Protein AF-A0A962BRS4-F1 (afdb_monomer)

Solvent-accessible surface area (backbone atoms only — not comparable to full-atom values): 11311 Å² total; per-residue (Å²): 143,87,88,84,89,91,84,86,90,82,87,88,88,84,82,80,92,75,88,88,79,94,68,84,77,66,80,78,75,73,72,75,65,80,74,70,80,72,84,67,64,77,85,78,59,59,67,69,52,54,52,50,20,51,55,47,25,52,54,31,62,70,33,65,70,44,36,22,46,25,38,38,66,53,48,20,50,46,30,37,53,45,39,69,74,58,44,84,88,50,52,71,68,62,32,58,72,64,45,71,89,89,36,74,31,33,66,38,38,16,54,49,42,27,55,50,40,67,72,46,60,86,79,54,65,86,98,58,60,67,68,64,50,23,52,44,29,12,53,43,34,22,58,51,50,64,76,48,68,90,75,78,42,73,70,52,51,54,49,42,51,53,45,18,48,32,45,67,75,38,51,68,60,23,50,71,78,55,57,81,76,78,81,84,124

Sequence (185 aa):
MRRSFYLLIYILCLGAVGLICLGSAQPAFAQETPEAQKDRPLKDIPDVYIKEALAFHERCMQDTQKRMYFDCRCLAGQYLEKRMERGLDASPQSIALAVGPGCEDGTGAAGETYRQCVTNGAMIPPDMDLGKYCECFASTYGKLYEGYRPHMNSATFVRLQAQAKLTCTDPDMAKKYYPPVPKNR

Structure (mmCIF, N/CA/C/O backbone):
data_AF-A0A962BRS4-F1
#
_entry.id   AF-A0A962BRS4-F1
#
loop_
_atom_site.group_PDB
_atom_site.id
_atom_site.type_symbol
_atom_site.label_atom_id
_atom_site.label_alt_id
_atom_site.label_comp_id
_atom_site.label_asym_id
_atom_site.label_entity_id
_atom_site.label_seq_id
_atom_site.pdbx_PDB_ins_code
_atom_site.Cartn_x
_atom_site.Cartn_y
_atom_site.Cartn_z
_atom_site.occupancy
_atom_site.B_iso_or_equiv
_atom_site.auth_seq_id
_atom_site.auth_comp_id
_atom_site.auth_asym_id
_atom_site.auth_atom_id
_atom_site.pdbx_PDB_model_num
ATOM 1 N N . MET A 1 1 ? 33.405 -25.912 27.750 1.00 44.94 1 MET A N 1
ATOM 2 C CA . MET A 1 1 ? 33.171 -27.355 27.520 1.00 44.94 1 MET A CA 1
ATOM 3 C C . MET A 1 1 ? 32.837 -28.017 28.850 1.00 44.94 1 MET A C 1
ATOM 5 O O . MET A 1 1 ? 33.728 -28.199 29.666 1.00 44.94 1 MET A O 1
ATOM 9 N N . ARG A 1 2 ? 31.559 -28.306 29.111 1.00 41.09 2 ARG A N 1
ATOM 10 C CA . ARG A 1 2 ? 31.111 -29.113 30.256 1.00 41.09 2 ARG A CA 1
ATOM 11 C C . ARG A 1 2 ? 30.070 -30.101 29.731 1.00 41.09 2 ARG A C 1
ATOM 13 O O . ARG A 1 2 ? 28.931 -29.730 29.485 1.00 41.09 2 ARG A O 1
ATOM 20 N N . ARG A 1 3 ? 30.529 -31.322 29.456 1.00 47.62 3 ARG A N 1
ATOM 21 C CA . ARG A 1 3 ? 29.721 -32.511 29.163 1.00 47.62 3 ARG A CA 1
ATOM 22 C C . ARG A 1 3 ? 29.730 -33.352 30.435 1.00 47.62 3 ARG A C 1
ATOM 24 O O . ARG A 1 3 ? 30.823 -33.638 30.907 1.00 47.62 3 ARG A O 1
ATOM 31 N N . SER A 1 4 ? 28.559 -33.664 30.978 1.00 55.41 4 SER A N 1
ATOM 32 C CA . SER A 1 4 ? 28.255 -34.766 31.914 1.00 55.41 4 SER A CA 1
ATOM 33 C C . S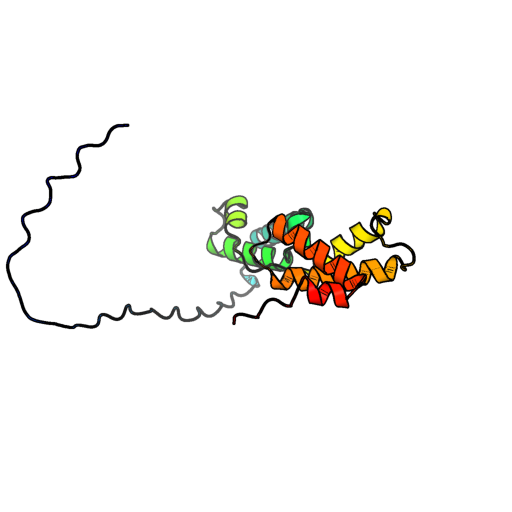ER A 1 4 ? 26.949 -34.434 32.634 1.00 55.41 4 SER A C 1
ATOM 35 O O . SER A 1 4 ? 26.711 -33.257 32.871 1.00 55.41 4 SER A O 1
ATOM 37 N N . PHE A 1 5 ? 26.157 -35.457 32.981 1.00 49.72 5 PHE A N 1
ATOM 38 C CA . PHE A 1 5 ? 24.907 -35.444 33.780 1.00 49.72 5 PHE A CA 1
ATOM 39 C C . PHE A 1 5 ? 23.564 -35.783 33.104 1.00 49.72 5 PHE A C 1
ATOM 41 O O . PHE A 1 5 ? 22.527 -35.534 33.702 1.00 49.72 5 PHE A O 1
ATOM 48 N N . TYR A 1 6 ? 23.525 -36.459 31.951 1.00 43.06 6 TYR A N 1
ATOM 49 C CA . TYR A 1 6 ? 22.251 -37.024 31.447 1.00 43.06 6 TYR A CA 1
ATOM 50 C C . TYR A 1 6 ? 22.362 -38.493 31.053 1.00 43.06 6 TYR A C 1
ATOM 52 O O . TYR A 1 6 ? 21.992 -38.899 29.957 1.00 43.06 6 TYR A O 1
ATOM 60 N N . LEU A 1 7 ? 22.916 -39.301 31.951 1.00 50.16 7 LEU A N 1
ATOM 61 C CA . LEU A 1 7 ? 23.055 -40.736 31.740 1.00 50.16 7 LEU A CA 1
ATOM 62 C C . LEU A 1 7 ? 22.864 -41.429 33.086 1.00 50.16 7 LEU A C 1
ATOM 64 O O . LEU A 1 7 ? 23.856 -41.756 33.717 1.00 50.16 7 LEU A O 1
ATOM 68 N N . LEU A 1 8 ? 21.610 -41.506 33.564 1.00 47.78 8 LEU A N 1
ATOM 69 C CA . LEU A 1 8 ? 21.140 -42.396 34.652 1.00 47.78 8 LEU A CA 1
ATOM 70 C C . LEU A 1 8 ? 19.637 -42.205 34.990 1.00 47.78 8 LEU A C 1
ATOM 72 O O . LEU A 1 8 ? 19.253 -42.195 36.151 1.00 47.78 8 LEU A O 1
ATOM 76 N N . ILE A 1 9 ? 18.758 -42.062 33.991 1.00 52.56 9 ILE A N 1
ATOM 77 C CA . ILE A 1 9 ? 17.304 -42.282 34.175 1.00 52.56 9 ILE A CA 1
ATOM 78 C C . ILE A 1 9 ? 16.792 -43.068 32.962 1.00 52.56 9 ILE A C 1
ATOM 80 O O . ILE A 1 9 ? 15.979 -42.620 32.164 1.00 52.56 9 ILE A O 1
ATOM 84 N N . TYR A 1 10 ? 17.387 -44.237 32.767 1.00 44.25 10 TYR A N 1
ATOM 85 C CA . TYR A 1 10 ? 16.914 -45.280 31.870 1.00 44.25 10 TYR A CA 1
ATOM 86 C C . TYR A 1 10 ? 16.987 -46.536 32.718 1.00 44.25 10 TYR A C 1
ATOM 88 O O . TYR A 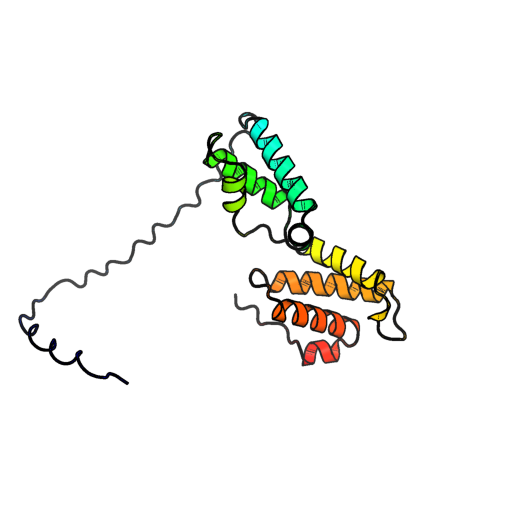1 10 ? 18.094 -46.969 33.006 1.00 44.25 10 TYR A O 1
ATOM 96 N N . ILE A 1 11 ? 15.839 -47.005 33.204 1.00 55.31 11 ILE A N 1
ATOM 97 C CA . ILE A 1 11 ? 15.525 -48.336 33.757 1.00 55.31 11 ILE A CA 1
ATOM 98 C C . ILE A 1 11 ? 14.371 -48.129 34.746 1.00 55.31 11 ILE A C 1
ATOM 100 O O . ILE A 1 11 ? 14.556 -47.504 35.784 1.00 55.31 11 ILE A O 1
ATOM 104 N N . LEU A 1 12 ? 13.208 -48.670 34.364 1.00 47.25 12 LEU A N 1
ATOM 105 C CA . LEU A 1 12 ? 11.991 -48.989 35.136 1.00 47.25 12 LEU A CA 1
ATOM 106 C C . LEU A 1 12 ? 10.733 -48.442 34.457 1.00 47.25 12 LEU A C 1
ATOM 108 O O . LEU A 1 12 ? 10.117 -47.506 34.938 1.00 47.25 12 LEU A O 1
ATOM 112 N N . CYS A 1 13 ? 10.365 -49.061 33.336 1.00 42.28 13 CYS A N 1
ATOM 113 C CA . CYS A 1 13 ? 8.977 -49.185 32.872 1.00 42.28 13 CYS A CA 1
ATOM 114 C C . CYS A 1 13 ? 8.910 -50.346 31.862 1.00 42.28 13 CYS A C 1
ATOM 116 O O . CYS A 1 13 ? 8.594 -50.175 30.690 1.00 42.28 13 CYS A O 1
ATOM 118 N N . LEU A 1 14 ? 9.294 -51.543 32.315 1.00 51.94 14 LEU A N 1
ATOM 119 C CA . LEU A 1 14 ? 8.977 -52.806 31.650 1.00 51.94 14 LEU A CA 1
ATOM 120 C C . LEU A 1 14 ? 8.071 -53.581 32.601 1.00 51.94 14 LEU A C 1
ATOM 122 O O . LEU A 1 14 ? 8.535 -54.111 33.606 1.00 51.94 14 LEU A O 1
ATOM 126 N N . GLY A 1 15 ? 6.779 -53.617 32.295 1.00 43.34 15 GLY A N 1
ATOM 127 C CA . GLY A 1 15 ? 5.831 -54.437 33.032 1.00 43.34 15 GLY A CA 1
ATOM 128 C C . GLY A 1 15 ? 4.390 -54.178 32.619 1.00 43.34 15 GLY A C 1
ATOM 129 O O . GLY A 1 15 ? 3.898 -53.070 32.779 1.00 43.34 15 GLY A O 1
ATOM 130 N N . ALA A 1 16 ? 3.737 -55.246 32.162 1.00 50.97 16 ALA A N 1
ATOM 131 C CA . ALA A 1 16 ? 2.302 -55.399 31.920 1.00 50.97 16 ALA A CA 1
ATOM 132 C C . ALA A 1 16 ? 1.757 -54.903 30.568 1.00 50.97 16 ALA A C 1
ATOM 134 O O . ALA A 1 16 ? 1.157 -53.844 30.417 1.00 50.97 16 ALA A O 1
ATOM 135 N N . VAL A 1 17 ? 1.902 -55.809 29.598 1.00 53.97 17 VAL A N 1
ATOM 136 C CA . VAL A 1 17 ? 0.961 -56.054 28.502 1.00 53.97 17 VAL A CA 1
ATOM 137 C C . VAL A 1 17 ? -0.464 -56.134 29.067 1.00 53.97 17 VAL A C 1
ATOM 139 O O . VAL A 1 17 ? -0.767 -57.020 29.864 1.00 53.97 17 VAL A O 1
ATOM 142 N N . GLY A 1 18 ? -1.324 -55.210 28.643 1.00 47.88 18 GLY A N 1
ATOM 143 C CA . GLY A 1 18 ? -2.742 -55.148 28.980 1.00 47.88 18 GLY A CA 1
ATOM 144 C C . GLY A 1 18 ? -3.540 -54.750 27.744 1.00 47.88 18 GLY A C 1
ATOM 145 O O . GLY A 1 18 ? -3.486 -53.616 27.286 1.00 47.88 18 GLY A O 1
ATOM 146 N N . LEU A 1 19 ? -4.207 -55.749 27.186 1.00 54.75 19 LEU A N 1
ATOM 147 C CA . LEU A 1 19 ? -5.108 -55.746 26.042 1.00 54.75 19 LEU A CA 1
ATOM 148 C C . LEU A 1 19 ? -6.253 -54.712 26.197 1.00 54.75 19 LEU A C 1
ATOM 150 O O . LEU A 1 19 ? -6.741 -54.529 27.308 1.00 54.75 19 LEU A O 1
ATOM 154 N N . ILE A 1 20 ? -6.763 -54.216 25.055 1.00 48.53 20 ILE A N 1
ATOM 155 C CA . ILE A 1 20 ? -8.136 -53.712 24.786 1.00 48.53 20 ILE A CA 1
ATOM 156 C C . ILE A 1 20 ? -8.271 -52.197 24.474 1.00 48.53 20 ILE A C 1
ATOM 158 O O . ILE A 1 20 ? -7.797 -51.325 25.192 1.00 48.53 20 ILE A O 1
ATOM 162 N N . CYS A 1 21 ? -9.018 -51.949 23.383 1.00 39.22 21 CYS A N 1
ATOM 163 C CA . CYS A 1 21 ? -9.573 -50.700 22.836 1.00 39.22 21 CYS A CA 1
ATOM 164 C C . CYS A 1 21 ? -8.693 -49.814 21.931 1.00 39.22 21 CYS A C 1
ATOM 166 O O . CYS A 1 21 ? -8.282 -48.715 22.289 1.00 39.22 21 CYS A O 1
ATOM 168 N N . LEU A 1 22 ? -8.594 -50.228 20.658 1.00 51.22 22 LEU A N 1
ATOM 169 C CA . LEU A 1 22 ? -8.592 -49.315 19.505 1.00 51.22 22 LEU A CA 1
ATOM 170 C C . LEU A 1 22 ? -9.912 -48.518 19.479 1.00 51.22 22 LEU A C 1
ATOM 172 O O . LEU A 1 22 ? -10.844 -48.846 18.751 1.00 51.22 22 LEU A O 1
ATOM 176 N N . GLY A 1 23 ? -10.003 -47.487 20.315 1.00 42.97 23 GLY A N 1
ATOM 177 C CA . GLY A 1 23 ? -10.950 -46.395 20.142 1.00 42.97 23 GLY A CA 1
ATOM 178 C C . GLY A 1 23 ? -10.260 -45.307 19.336 1.00 42.97 23 GLY A C 1
ATOM 179 O O . GLY A 1 23 ? -9.441 -44.566 19.874 1.00 42.97 23 GLY A O 1
ATOM 180 N N . SER A 1 24 ? -10.553 -45.219 18.041 1.00 51.88 24 SER A N 1
ATOM 181 C CA . SER A 1 24 ? -10.188 -44.067 17.221 1.00 51.88 24 SER A CA 1
ATOM 182 C C . SER A 1 24 ? -10.954 -42.845 17.730 1.00 51.88 24 SER A C 1
ATOM 184 O O . SER A 1 24 ? -12.038 -42.531 17.239 1.00 51.88 24 SER A O 1
ATOM 186 N N . ALA A 1 25 ? -10.407 -42.169 18.740 1.00 47.72 25 ALA A N 1
ATOM 187 C CA . ALA A 1 25 ? -10.789 -40.811 19.082 1.00 47.72 25 ALA A CA 1
ATOM 188 C C . ALA A 1 25 ? -10.313 -39.917 17.934 1.00 47.72 25 ALA A C 1
ATOM 190 O O . ALA A 1 25 ? -9.189 -39.418 17.922 1.00 47.72 25 ALA A O 1
ATOM 191 N N . GLN A 1 26 ? -11.159 -39.784 16.914 1.00 58.56 26 GLN A N 1
ATOM 192 C CA . GLN A 1 26 ? -11.056 -38.670 15.989 1.00 58.56 26 GLN A CA 1
ATOM 193 C C . GLN A 1 26 ? -11.090 -37.400 16.849 1.00 58.56 26 GLN A C 1
ATOM 195 O O . GLN A 1 26 ? -12.006 -37.273 17.670 1.00 58.56 26 GLN A O 1
ATOM 200 N N . PRO A 1 27 ? -10.129 -36.468 16.723 1.00 49.00 27 PRO A N 1
ATOM 201 C CA . PRO A 1 27 ? -10.376 -35.125 17.203 1.00 49.00 27 PRO A CA 1
ATOM 202 C C . PRO A 1 27 ? -11.638 -34.674 16.477 1.00 49.00 27 PRO A C 1
ATOM 204 O O . PRO A 1 27 ? -11.664 -34.593 15.247 1.00 49.00 27 PRO A O 1
ATOM 207 N N . ALA A 1 28 ? -12.713 -34.490 17.240 1.00 44.19 28 ALA A N 1
ATOM 208 C CA . ALA A 1 28 ? -13.883 -33.799 16.762 1.00 44.19 28 ALA A CA 1
ATOM 209 C C . ALA A 1 28 ? -13.380 -32.416 16.356 1.00 44.19 28 ALA A C 1
ATOM 211 O O . ALA A 1 28 ? -13.174 -31.541 17.196 1.00 44.19 28 ALA A O 1
ATOM 212 N N . PHE A 1 29 ? -13.111 -32.250 15.063 1.00 43.44 29 PHE A N 1
ATOM 213 C CA . PHE A 1 29 ? -13.182 -30.960 14.420 1.00 43.44 29 PHE A CA 1
ATOM 214 C C . PHE A 1 29 ? -14.616 -30.514 14.665 1.00 43.44 29 PHE A C 1
ATOM 216 O O . PHE A 1 29 ? -15.527 -30.869 13.919 1.00 43.44 29 PHE A O 1
ATOM 223 N N . ALA A 1 30 ? -14.820 -29.827 15.790 1.00 44.38 30 ALA A N 1
ATOM 224 C CA . ALA A 1 30 ? -15.922 -28.916 15.948 1.00 44.38 30 ALA A CA 1
ATOM 225 C C . ALA A 1 30 ? -15.813 -28.012 14.728 1.00 44.38 30 ALA A C 1
ATOM 227 O O . ALA A 1 30 ? -14.913 -27.180 14.630 1.00 44.38 30 ALA A O 1
ATOM 228 N N . GLN A 1 31 ? -16.637 -28.307 13.727 1.00 44.41 31 GLN A N 1
ATOM 229 C CA . GLN A 1 31 ? -16.871 -27.394 12.638 1.00 44.41 31 GLN A CA 1
ATOM 230 C C . GLN A 1 31 ? -17.413 -26.161 13.339 1.00 44.41 31 GLN A C 1
ATOM 232 O O . GLN A 1 31 ? -18.530 -26.188 13.857 1.00 44.41 31 GLN A O 1
ATOM 237 N N . GLU A 1 32 ? -16.575 -25.133 13.446 1.00 47.22 32 GLU A N 1
ATOM 238 C CA . GLU A 1 32 ? -17.040 -23.778 13.658 1.00 47.22 32 GLU A CA 1
ATOM 239 C C . GLU A 1 32 ? -18.059 -23.559 12.546 1.00 47.22 32 GLU A C 1
ATOM 241 O O . GLU A 1 32 ? -17.728 -23.375 11.373 1.00 47.22 32 GLU A O 1
ATOM 246 N N . THR A 1 33 ? -19.332 -23.733 12.899 1.00 40.97 33 THR A N 1
ATOM 247 C CA . THR A 1 33 ? -20.440 -23.226 12.113 1.00 40.97 33 THR A CA 1
ATOM 248 C C . THR A 1 33 ? -20.059 -21.802 11.750 1.00 40.97 33 THR A C 1
ATOM 250 O O . THR A 1 33 ? -19.653 -21.078 12.662 1.00 40.97 33 THR A O 1
ATOM 253 N N . PRO A 1 34 ? -20.156 -21.398 10.471 1.00 44.56 34 PRO A N 1
ATOM 254 C CA . PRO A 1 34 ? -20.008 -20.003 10.111 1.00 44.56 34 PRO A CA 1
ATOM 255 C C . PRO A 1 34 ? -21.027 -19.266 10.969 1.00 44.56 34 PRO A C 1
ATOM 257 O O . PRO A 1 34 ? -22.232 -19.412 10.748 1.00 44.56 34 PRO A O 1
ATOM 260 N N . GLU A 1 35 ? -20.567 -18.598 12.030 1.00 48.47 35 GLU A N 1
ATOM 261 C CA . GLU A 1 35 ? -21.433 -17.747 12.818 1.00 48.47 35 GLU A CA 1
ATOM 262 C C . GLU A 1 35 ? -21.988 -16.761 11.810 1.00 48.47 35 GLU A C 1
ATOM 264 O O . GLU A 1 35 ? -21.248 -16.002 11.181 1.00 48.47 35 GLU A O 1
ATOM 269 N N . ALA A 1 36 ? -23.294 -16.881 11.579 1.00 42.62 36 ALA A N 1
ATOM 270 C CA . ALA A 1 36 ? -24.045 -15.960 10.768 1.00 42.62 36 ALA A CA 1
ATOM 271 C C . ALA A 1 36 ? -23.600 -14.561 11.186 1.00 42.62 36 ALA A C 1
ATOM 273 O O . ALA A 1 36 ? -23.733 -14.212 12.363 1.00 42.62 36 ALA A O 1
ATOM 274 N N . GLN A 1 37 ? -23.023 -13.805 10.245 1.00 47.00 37 GLN A N 1
ATOM 275 C CA . GLN A 1 37 ? -22.792 -12.379 10.416 1.00 47.00 37 GLN A CA 1
ATOM 276 C C . GLN A 1 37 ? -24.110 -11.810 10.918 1.00 47.00 37 GLN A C 1
ATOM 278 O O . GLN A 1 37 ? -25.108 -11.758 10.202 1.00 47.00 37 GLN A O 1
ATOM 283 N N . LYS A 1 38 ? -24.147 -11.524 12.216 1.00 51.31 38 LYS A N 1
ATOM 284 C CA . LYS A 1 38 ? -25.334 -11.019 12.872 1.00 51.31 38 LYS A CA 1
ATOM 285 C C . LYS A 1 38 ? -25.484 -9.622 12.306 1.00 51.31 38 LYS A C 1
ATOM 287 O O . LYS A 1 38 ? -24.733 -8.741 12.721 1.00 51.31 38 LYS A O 1
ATOM 292 N N . ASP A 1 39 ? -26.390 -9.460 11.345 1.00 58.16 39 ASP A N 1
ATOM 293 C CA . ASP A 1 39 ? -26.843 -8.175 10.815 1.00 58.16 39 ASP A CA 1
ATOM 294 C C . ASP A 1 39 ? -27.372 -7.350 11.991 1.00 58.16 39 ASP A C 1
ATOM 296 O O . ASP A 1 39 ? -28.563 -7.333 12.309 1.00 58.16 39 ASP A O 1
ATOM 300 N N . ARG A 1 40 ? -26.460 -6.727 12.741 1.00 59.41 40 ARG A N 1
ATOM 301 C CA . ARG A 1 40 ? -26.823 -5.793 13.791 1.00 59.41 40 ARG A CA 1
ATOM 302 C C . ARG A 1 40 ? -27.352 -4.564 13.067 1.00 59.41 40 ARG A C 1
ATOM 304 O O . ARG A 1 40 ? -26.648 -4.038 12.201 1.00 59.41 40 ARG A O 1
ATOM 311 N N . PRO A 1 41 ? -28.563 -4.096 13.394 1.00 63.59 41 PRO A N 1
ATOM 312 C CA . PRO A 1 41 ? -29.086 -2.883 12.799 1.00 63.59 41 PRO A CA 1
ATOM 313 C C . PRO A 1 41 ? -28.070 -1.755 12.996 1.00 63.59 41 PRO A C 1
ATOM 315 O O . PRO A 1 41 ? -27.713 -1.427 14.126 1.00 63.59 41 PRO A O 1
ATOM 318 N N . LEU A 1 42 ? -27.625 -1.135 11.899 1.00 64.94 42 LEU A N 1
ATOM 319 C CA . LEU A 1 42 ? -26.681 -0.006 11.929 1.00 64.94 42 LEU A CA 1
ATOM 320 C C . LEU A 1 42 ? -27.152 1.138 12.850 1.00 64.94 42 LEU A C 1
ATOM 322 O O . LEU A 1 42 ? -26.342 1.931 13.316 1.00 64.94 42 LEU A O 1
ATOM 326 N N . LYS A 1 43 ? -28.465 1.210 13.113 1.00 71.00 43 LYS A N 1
ATOM 327 C CA . LYS A 1 43 ? -29.114 2.200 13.981 1.00 71.00 43 LYS A CA 1
ATOM 328 C C . LYS A 1 43 ? -28.744 2.090 15.462 1.00 71.00 43 LYS A C 1
ATOM 330 O O . LYS A 1 43 ? -28.899 3.081 16.165 1.00 71.00 43 LYS A O 1
ATOM 335 N N . ASP A 1 44 ? -28.248 0.942 15.920 1.00 84.56 44 ASP A N 1
ATOM 336 C CA . ASP A 1 44 ? -27.942 0.718 17.340 1.00 84.56 44 ASP A CA 1
ATOM 337 C C . ASP A 1 44 ? -26.458 0.943 17.674 1.00 84.56 44 ASP A C 1
ATOM 339 O O . ASP A 1 44 ? -26.021 0.698 18.799 1.00 84.56 44 ASP A O 1
ATOM 343 N N . ILE A 1 45 ? -25.657 1.392 16.703 1.00 88.25 45 ILE A N 1
ATOM 344 C CA . ILE A 1 45 ? -24.236 1.670 16.910 1.00 88.25 45 ILE A CA 1
ATOM 345 C C . ILE A 1 45 ? -24.090 3.077 17.504 1.00 88.25 45 ILE A C 1
ATOM 347 O O . ILE A 1 45 ? -24.483 4.047 16.857 1.00 88.25 45 ILE A O 1
ATOM 351 N N . PRO A 1 46 ? -23.489 3.231 18.700 1.00 92.94 46 PRO A N 1
ATOM 352 C CA . PRO A 1 46 ? -23.239 4.546 19.274 1.00 92.94 46 PRO A CA 1
ATOM 353 C C . PRO A 1 46 ? -22.408 5.437 18.341 1.00 92.94 46 PRO A C 1
ATOM 355 O O . PRO A 1 46 ? -21.346 5.023 17.870 1.00 92.94 46 PRO A O 1
ATOM 358 N N . ASP A 1 47 ? -22.820 6.696 18.162 1.00 94.19 47 ASP A N 1
ATOM 359 C CA . ASP A 1 47 ? -22.114 7.684 17.326 1.00 94.19 47 ASP A CA 1
ATOM 360 C C . ASP A 1 47 ? -20.627 7.820 17.672 1.00 94.19 47 ASP A C 1
ATOM 362 O O . ASP A 1 47 ? -19.792 8.094 16.811 1.00 94.19 47 ASP A O 1
ATOM 366 N N . VAL A 1 48 ? -20.277 7.633 18.947 1.00 94.88 48 VAL A N 1
ATOM 367 C CA . VAL A 1 48 ? -18.886 7.661 19.408 1.00 94.88 48 VAL A CA 1
ATOM 368 C C . VAL A 1 48 ? -18.042 6.568 18.748 1.00 94.88 48 VAL A C 1
ATOM 370 O O . VAL A 1 48 ? -16.914 6.843 18.350 1.00 94.88 48 VAL A O 1
ATOM 373 N N . TYR A 1 49 ? -18.589 5.370 18.529 1.00 96.06 49 TYR A N 1
ATOM 374 C CA . TYR A 1 49 ? -17.873 4.293 17.841 1.00 96.06 49 TYR A CA 1
ATOM 375 C C . TYR A 1 49 ? -17.658 4.626 16.368 1.00 96.06 49 TYR A C 1
ATOM 377 O O . TYR A 1 49 ? -16.565 4.417 15.845 1.00 96.06 49 TYR A O 1
ATOM 385 N N . ILE A 1 50 ? -18.668 5.213 15.719 1.00 95.25 50 ILE A N 1
ATOM 386 C CA . ILE A 1 50 ? -18.559 5.679 14.333 1.00 95.25 50 ILE A CA 1
ATOM 387 C C . ILE A 1 50 ? -17.478 6.759 14.218 1.00 95.25 50 ILE A C 1
ATOM 389 O O . ILE A 1 50 ? -16.607 6.674 13.354 1.00 95.25 50 ILE A O 1
ATOM 393 N N . LYS A 1 51 ? -17.475 7.747 15.121 1.00 96.62 51 LYS A N 1
ATOM 394 C CA . LYS A 1 51 ? -16.449 8.801 15.157 1.00 96.62 51 LYS A CA 1
ATOM 395 C C . LYS A 1 51 ? -15.046 8.235 15.366 1.00 96.62 51 LYS A C 1
ATOM 397 O O . LYS A 1 51 ? -14.110 8.687 14.712 1.00 96.62 51 LYS A O 1
ATOM 402 N N . GLU A 1 52 ? -14.885 7.246 16.243 1.00 96.94 52 GLU A N 1
ATOM 403 C CA . GLU A 1 52 ? -13.595 6.581 16.445 1.00 96.94 52 GLU A CA 1
ATOM 404 C C . GLU A 1 52 ? -13.126 5.825 15.197 1.00 96.94 52 GLU A C 1
ATOM 406 O O . GLU A 1 52 ? -11.954 5.935 14.832 1.00 96.94 52 GLU A O 1
ATOM 411 N N . ALA A 1 53 ? -14.025 5.100 14.527 1.00 97.12 53 ALA A N 1
ATOM 412 C CA . ALA A 1 53 ? -13.716 4.382 13.293 1.00 97.12 53 ALA A CA 1
ATOM 413 C C . ALA A 1 53 ? -13.323 5.345 12.160 1.00 97.12 53 ALA A C 1
ATOM 415 O O . ALA A 1 53 ? -12.334 5.108 11.467 1.00 97.12 53 ALA A O 1
ATOM 416 N N . LEU A 1 54 ? -14.019 6.479 12.022 1.00 97.81 54 LEU A N 1
ATOM 417 C CA . LEU A 1 54 ? -13.645 7.541 11.080 1.00 97.81 54 LEU A CA 1
ATOM 418 C C . LEU A 1 54 ? -12.280 8.151 11.425 1.00 97.81 54 LEU A C 1
ATOM 420 O O . LEU A 1 54 ? -11.435 8.318 10.552 1.00 97.81 54 LEU A O 1
ATOM 424 N N . ALA A 1 55 ? -12.005 8.423 12.702 1.00 97.69 55 ALA A N 1
ATOM 425 C CA . ALA A 1 55 ? -10.689 8.906 13.117 1.00 97.69 55 ALA A CA 1
ATOM 426 C C . ALA A 1 55 ? -9.581 7.869 12.853 1.00 97.69 55 ALA A C 1
ATOM 428 O O . ALA A 1 55 ? -8.447 8.228 12.534 1.00 97.69 55 ALA A O 1
ATOM 429 N N . PHE A 1 56 ? -9.889 6.576 12.980 1.00 97.38 56 PHE A N 1
ATOM 430 C CA . PHE A 1 56 ? -8.974 5.499 12.622 1.00 97.38 56 PHE A CA 1
ATOM 431 C C . PHE A 1 56 ? -8.720 5.445 11.108 1.00 97.38 56 PHE A C 1
ATOM 433 O O . PHE A 1 56 ? -7.560 5.337 10.708 1.00 97.38 56 PHE A O 1
ATOM 440 N N . HIS A 1 57 ? -9.761 5.590 10.283 1.00 97.25 57 HIS A N 1
ATOM 441 C CA . HIS A 1 57 ? -9.639 5.724 8.829 1.00 97.25 57 HIS A CA 1
ATOM 442 C C . HIS A 1 57 ? -8.686 6.864 8.449 1.00 97.25 57 HIS A C 1
ATOM 444 O O . HIS A 1 57 ? -7.733 6.643 7.705 1.00 97.25 57 HIS A O 1
ATOM 450 N N . GLU A 1 58 ? -8.879 8.060 9.013 1.00 97.50 58 GLU A N 1
ATOM 451 C CA . GLU A 1 58 ? -8.019 9.213 8.716 1.00 97.50 58 GLU A CA 1
ATOM 452 C C . GLU A 1 58 ? -6.555 8.953 9.085 1.00 97.50 58 GLU A C 1
ATOM 454 O O . GLU A 1 58 ? -5.653 9.215 8.290 1.00 97.50 58 GLU A O 1
ATOM 459 N N . ARG A 1 59 ? -6.299 8.351 10.254 1.00 95.88 59 ARG A N 1
ATOM 460 C CA . ARG A 1 59 ? -4.937 7.946 10.642 1.00 95.88 59 ARG A CA 1
ATOM 461 C C . ARG A 1 59 ? -4.345 6.914 9.684 1.00 95.88 59 ARG A C 1
ATOM 463 O O . ARG A 1 59 ? -3.159 6.986 9.382 1.00 95.88 59 ARG A O 1
ATOM 470 N N . CYS A 1 60 ? -5.148 5.965 9.206 1.00 94.19 60 CYS A N 1
ATOM 471 C CA . CYS A 1 60 ? -4.713 4.995 8.205 1.00 94.19 60 CYS A CA 1
ATOM 472 C C . CYS A 1 60 ? -4.321 5.680 6.888 1.00 94.19 60 CYS A C 1
ATOM 474 O O . CYS A 1 60 ? -3.273 5.372 6.332 1.00 94.19 60 CYS A O 1
ATOM 476 N N . MET A 1 61 ? -5.103 6.660 6.429 1.00 93.38 61 MET A N 1
ATOM 477 C CA . MET A 1 61 ? -4.829 7.412 5.198 1.00 93.38 61 MET A CA 1
ATOM 478 C C . MET A 1 61 ? -3.600 8.330 5.299 1.00 93.38 61 MET A C 1
ATOM 480 O O . MET A 1 61 ? -2.958 8.624 4.283 1.00 93.38 61 MET A O 1
ATOM 484 N N . GLN A 1 62 ? -3.272 8.791 6.507 1.00 93.94 62 GLN A N 1
ATOM 485 C CA . GLN A 1 62 ? -2.073 9.586 6.794 1.00 93.94 62 GLN A CA 1
ATOM 486 C C . GLN A 1 62 ? -0.804 8.731 6.913 1.00 93.94 62 GLN A C 1
ATOM 488 O O . GLN A 1 62 ? 0.295 9.225 6.663 1.00 93.94 62 GLN A O 1
ATOM 493 N N . ASP A 1 63 ? -0.942 7.452 7.256 1.00 91.19 63 ASP A N 1
ATOM 494 C CA . ASP A 1 63 ? 0.155 6.493 7.284 1.00 91.19 63 ASP A CA 1
ATOM 495 C C . ASP A 1 63 ? 0.437 5.987 5.860 1.00 91.19 63 ASP A C 1
ATOM 497 O O . ASP A 1 63 ? -0.331 5.219 5.279 1.00 91.19 63 ASP A O 1
ATOM 501 N N . THR A 1 64 ? 1.555 6.429 5.279 1.00 86.62 64 THR A N 1
ATOM 502 C CA . THR A 1 64 ? 1.953 6.062 3.912 1.00 86.62 64 THR A CA 1
ATOM 503 C C . THR A 1 64 ? 2.017 4.551 3.715 1.00 86.62 64 THR A C 1
ATOM 505 O O . THR A 1 64 ? 1.568 4.060 2.683 1.00 86.62 64 THR A O 1
ATOM 508 N N . GLN A 1 65 ? 2.541 3.802 4.690 1.00 85.75 65 GLN A N 1
ATOM 509 C CA . GLN A 1 65 ? 2.674 2.356 4.561 1.00 85.75 65 GLN A CA 1
ATOM 510 C C . GLN A 1 65 ? 1.295 1.694 4.558 1.00 85.75 65 GLN A C 1
ATOM 512 O O . GLN A 1 65 ? 1.031 0.840 3.713 1.00 85.75 65 GLN A O 1
ATOM 517 N N . LYS A 1 66 ? 0.394 2.113 5.453 1.00 88.00 66 LYS A N 1
ATOM 518 C CA . LYS A 1 66 ? -0.970 1.574 5.480 1.00 88.00 66 LYS A CA 1
ATOM 519 C C . LYS A 1 66 ? -1.738 1.922 4.214 1.00 88.00 66 LYS A C 1
ATOM 521 O O . LYS A 1 66 ? -2.245 1.016 3.570 1.00 88.00 66 LYS A O 1
ATOM 526 N N . ARG A 1 67 ? -1.734 3.190 3.797 1.00 89.06 67 ARG A N 1
ATOM 527 C CA . ARG A 1 67 ? -2.410 3.641 2.571 1.00 89.06 67 ARG A CA 1
ATOM 528 C C . ARG A 1 67 ? -1.910 2.930 1.310 1.00 89.06 67 ARG A C 1
ATOM 530 O O . ARG A 1 67 ? -2.673 2.750 0.368 1.00 89.06 67 ARG A O 1
ATOM 537 N N . MET A 1 68 ? -0.628 2.568 1.251 1.00 87.06 68 MET A N 1
ATOM 538 C CA . MET A 1 68 ? -0.081 1.840 0.104 1.00 87.06 68 MET A CA 1
ATOM 539 C C . MET A 1 68 ? -0.543 0.385 0.054 1.00 87.06 68 MET A C 1
ATOM 541 O O . MET A 1 68 ? -0.702 -0.158 -1.033 1.00 87.06 68 MET A O 1
ATOM 545 N N . TYR A 1 69 ? -0.683 -0.262 1.207 1.00 86.81 69 TYR A N 1
ATOM 546 C CA . TYR A 1 69 ? -0.746 -1.721 1.270 1.00 86.81 69 TYR A CA 1
ATOM 547 C C . TYR A 1 69 ? -2.055 -2.276 1.820 1.00 86.81 69 TYR A C 1
ATOM 549 O O . TYR A 1 69 ? -2.261 -3.489 1.760 1.00 86.81 69 TYR A O 1
ATOM 557 N N . PHE A 1 70 ? -2.938 -1.417 2.324 1.00 89.25 70 PHE A N 1
ATOM 558 C CA . PHE A 1 70 ? -4.202 -1.787 2.938 1.00 89.25 70 PHE A CA 1
ATOM 559 C C . PHE A 1 70 ? -5.338 -0.862 2.496 1.00 89.25 70 PHE A C 1
ATOM 561 O O . PHE A 1 70 ? -5.148 0.339 2.303 1.00 89.25 70 PHE A O 1
ATOM 568 N N . ASP A 1 71 ? -6.544 -1.418 2.423 1.00 91.69 71 ASP A N 1
ATOM 569 C CA . ASP A 1 71 ? -7.778 -0.655 2.306 1.00 91.69 71 ASP A CA 1
ATOM 570 C C . ASP A 1 71 ? -8.141 -0.078 3.683 1.00 91.69 71 ASP A C 1
ATOM 572 O O . ASP A 1 71 ? -8.608 -0.771 4.595 1.00 91.69 71 ASP A O 1
ATOM 576 N N . CYS A 1 72 ? -7.933 1.229 3.836 1.00 93.00 72 CYS A N 1
ATOM 577 C CA . CYS A 1 72 ? -8.237 1.944 5.070 1.00 93.00 72 CYS A CA 1
ATOM 578 C C . CYS A 1 72 ? -9.727 1.948 5.432 1.00 93.00 72 CYS A C 1
ATOM 580 O O . CYS A 1 72 ? -10.053 2.088 6.612 1.00 93.00 72 CYS A O 1
ATOM 582 N N . ARG A 1 73 ? -10.638 1.782 4.464 1.00 95.25 73 ARG A N 1
ATOM 583 C CA . ARG A 1 73 ? -12.075 1.638 4.739 1.00 95.25 73 ARG A CA 1
ATOM 584 C C . ARG A 1 73 ? -12.365 0.269 5.330 1.00 95.25 73 ARG A C 1
ATOM 586 O O . ARG A 1 73 ? -13.047 0.197 6.349 1.00 95.25 73 ARG A O 1
ATOM 593 N N . CYS A 1 74 ? -11.792 -0.786 4.751 1.00 95.25 74 CYS A N 1
ATOM 594 C CA . CYS A 1 74 ? -11.871 -2.137 5.304 1.00 95.25 74 CYS A CA 1
ATOM 595 C C . CYS A 1 74 ? -11.325 -2.180 6.740 1.00 95.25 74 CYS A C 1
ATOM 597 O O . CYS A 1 74 ? -12.016 -2.640 7.650 1.00 95.25 74 CYS A O 1
ATOM 599 N N . LEU A 1 75 ? -10.135 -1.613 6.984 1.00 95.06 75 LEU A N 1
ATOM 600 C CA . LEU A 1 75 ? -9.543 -1.587 8.327 1.00 95.06 75 LEU A CA 1
ATOM 601 C C . LEU A 1 75 ? -10.381 -0.775 9.329 1.00 95.06 75 LEU A C 1
ATOM 603 O O . LEU A 1 75 ? -10.469 -1.146 10.498 1.00 95.06 75 LEU A O 1
ATOM 607 N N . ALA A 1 76 ? -11.004 0.325 8.897 1.00 96.94 76 ALA A N 1
ATOM 608 C CA . ALA A 1 76 ? -11.920 1.090 9.740 1.00 96.94 76 ALA A CA 1
ATOM 609 C C . ALA A 1 76 ? -13.211 0.316 10.055 1.00 96.94 76 ALA A C 1
ATOM 611 O O . ALA A 1 76 ? -13.718 0.413 11.173 1.00 96.94 76 ALA A O 1
ATOM 612 N N . GLY A 1 77 ? -13.705 -0.489 9.108 1.00 95.94 77 GLY A N 1
ATOM 613 C CA . GLY A 1 77 ? -14.793 -1.442 9.334 1.00 95.94 77 GLY A CA 1
ATOM 614 C C . GLY A 1 77 ? -14.431 -2.472 10.403 1.00 95.94 77 GLY A C 1
ATOM 615 O O . GLY A 1 77 ? -15.136 -2.586 11.403 1.00 95.94 77 GLY A O 1
ATOM 616 N N . GLN A 1 78 ? -13.271 -3.124 10.273 1.00 96.38 78 GLN A N 1
ATOM 617 C CA . GLN A 1 78 ? -12.778 -4.055 11.295 1.00 96.38 78 GLN A CA 1
ATOM 618 C C . GLN A 1 78 ? -12.577 -3.374 12.657 1.00 96.38 78 GLN A C 1
ATOM 620 O O . GLN A 1 78 ? -12.908 -3.941 13.697 1.00 96.38 78 GLN A O 1
ATOM 625 N N . TYR A 1 79 ? -12.062 -2.139 12.681 1.00 97.19 79 TYR A N 1
ATOM 626 C CA . TYR A 1 79 ? -11.944 -1.365 13.919 1.00 97.19 79 TYR A CA 1
ATOM 627 C C . TYR A 1 79 ? -13.311 -1.185 14.588 1.00 97.19 79 TYR A C 1
ATOM 629 O O . TYR A 1 79 ? -13.434 -1.377 15.799 1.00 97.19 79 TYR A O 1
ATOM 637 N N . LEU A 1 80 ? -14.340 -0.826 13.813 1.00 96.31 80 LEU A N 1
ATOM 638 C CA . LEU A 1 80 ? -15.693 -0.633 14.326 1.00 96.31 80 LEU A CA 1
ATOM 639 C C . LEU A 1 80 ? -16.260 -1.929 14.914 1.00 96.31 80 LEU A C 1
ATOM 641 O O . LEU A 1 80 ? -16.784 -1.911 16.028 1.00 96.31 80 LEU A O 1
ATOM 645 N N . GLU A 1 81 ? -16.091 -3.053 14.217 1.00 94.56 81 GLU A N 1
ATOM 646 C CA . GLU A 1 81 ? -16.483 -4.378 14.709 1.00 94.56 81 GLU A CA 1
ATOM 647 C C . GLU A 1 81 ? -15.806 -4.687 16.052 1.00 94.56 81 GLU A C 1
ATOM 649 O O . GLU A 1 81 ? -16.478 -4.989 17.042 1.00 94.56 81 GLU A O 1
ATOM 654 N N . LYS A 1 82 ? -14.484 -4.490 16.143 1.00 95.44 82 LYS A N 1
ATOM 655 C CA . LYS A 1 82 ? -13.730 -4.700 17.389 1.00 95.44 82 LYS A CA 1
ATOM 656 C C . LYS A 1 82 ? -14.136 -3.748 18.507 1.00 95.44 82 LYS A C 1
ATOM 658 O O . LYS A 1 82 ? -14.154 -4.151 19.673 1.00 95.44 82 LYS A O 1
ATOM 663 N N . ARG A 1 83 ? -14.502 -2.505 18.188 1.00 96.56 83 ARG A N 1
ATOM 664 C CA . ARG A 1 83 ? -15.031 -1.550 19.170 1.00 96.56 83 ARG A CA 1
ATOM 665 C C . ARG A 1 83 ? -16.380 -2.011 19.722 1.00 96.56 83 ARG A C 1
ATOM 667 O O . ARG A 1 83 ? -16.597 -1.939 20.929 1.00 96.56 83 ARG A O 1
ATOM 674 N N . MET A 1 84 ? -17.258 -2.528 18.864 1.00 94.69 84 MET A N 1
ATOM 675 C CA . MET A 1 84 ? -18.560 -3.067 19.267 1.00 94.69 84 MET A CA 1
ATOM 676 C C . MET A 1 84 ? -18.447 -4.349 20.097 1.00 94.69 84 MET A C 1
ATOM 678 O O . MET A 1 84 ? -19.278 -4.570 20.976 1.00 94.69 84 MET A O 1
ATOM 682 N N . GLU A 1 85 ? -17.442 -5.186 19.835 1.00 94.44 85 GLU A N 1
ATOM 683 C CA . GLU A 1 85 ? -17.146 -6.381 20.636 1.00 94.44 85 GLU A CA 1
ATOM 684 C C . GLU A 1 85 ? -16.648 -6.023 22.044 1.00 94.44 85 GLU A C 1
ATOM 686 O O . GLU A 1 85 ? -17.044 -6.654 23.021 1.00 94.44 85 GLU A O 1
ATOM 691 N N . ARG A 1 86 ? -15.771 -5.018 22.153 1.00 94.88 86 ARG A N 1
ATOM 692 C CA . ARG A 1 86 ? -15.049 -4.707 23.399 1.00 94.88 86 ARG A CA 1
ATOM 693 C C . ARG A 1 86 ? -15.698 -3.628 24.265 1.00 94.88 86 ARG A C 1
ATOM 695 O O . ARG A 1 86 ? -15.328 -3.492 25.427 1.00 94.88 86 ARG A O 1
ATOM 702 N N . GLY A 1 87 ? -16.651 -2.874 23.722 1.00 93.75 87 GLY A N 1
ATOM 703 C CA . GLY A 1 87 ? -17.373 -1.837 24.458 1.00 93.75 87 GLY A CA 1
ATOM 704 C C . GLY A 1 87 ? -16.547 -0.572 24.712 1.00 93.75 87 GLY A C 1
ATOM 705 O O . GLY A 1 87 ? -15.402 -0.470 24.269 1.00 93.75 87 GLY A O 1
ATOM 706 N N . LEU A 1 88 ? -17.142 0.398 25.420 1.00 93.38 88 LEU A N 1
ATOM 707 C CA . LEU A 1 88 ? -16.580 1.737 25.664 1.00 93.38 88 LEU A CA 1
ATOM 708 C C . LEU A 1 88 ? -15.313 1.735 26.528 1.00 93.38 88 LEU A C 1
ATOM 710 O O . LEU A 1 88 ? -14.439 2.572 26.300 1.00 93.38 88 LEU A O 1
ATOM 714 N N . ASP A 1 89 ? -15.203 0.790 27.462 1.00 94.88 89 ASP A N 1
ATOM 715 C CA . ASP A 1 89 ? -14.119 0.732 28.452 1.00 94.88 89 ASP A CA 1
ATOM 716 C C . ASP A 1 89 ? -12.757 0.378 27.835 1.00 94.88 89 ASP A C 1
ATOM 718 O O . ASP A 1 89 ? -11.703 0.701 28.386 1.00 94.88 89 ASP A O 1
ATOM 722 N N . ALA A 1 90 ? -12.753 -0.268 26.667 1.00 96.81 90 ALA A N 1
ATOM 723 C CA . ALA A 1 90 ? -11.524 -0.556 25.944 1.00 96.81 90 ALA A CA 1
ATOM 724 C C . ALA A 1 90 ? -10.889 0.731 25.393 1.00 96.81 90 ALA A C 1
ATOM 726 O O . ALA A 1 90 ? -11.569 1.622 24.884 1.00 96.81 90 ALA A O 1
ATOM 727 N N . SER A 1 91 ? -9.561 0.835 25.440 1.00 96.62 91 SER A N 1
ATOM 728 C CA . SER A 1 91 ? -8.875 1.997 24.868 1.00 96.62 91 SER A CA 1
ATOM 729 C C . SER A 1 91 ? -8.844 1.916 23.335 1.00 96.62 91 SER A C 1
ATOM 731 O O . SER A 1 91 ? -8.629 0.820 22.803 1.00 96.62 91 SER A O 1
ATOM 733 N N . PRO A 1 92 ? -8.944 3.042 22.600 1.00 94.69 92 PRO A N 1
ATOM 734 C CA . PRO A 1 92 ? -8.855 3.051 21.136 1.00 94.69 92 PRO A CA 1
ATOM 735 C C . PRO A 1 92 ? -7.601 2.357 20.588 1.00 94.69 92 PRO A C 1
ATOM 737 O O . PRO A 1 92 ? -7.653 1.635 19.595 1.00 94.69 92 PRO A O 1
ATOM 740 N N . GLN A 1 93 ? -6.466 2.513 21.277 1.00 95.06 93 GLN A N 1
ATOM 741 C CA . GLN A 1 93 ? -5.213 1.864 20.896 1.00 95.06 93 GLN A CA 1
ATOM 742 C C . GLN A 1 93 ? -5.303 0.335 21.000 1.00 95.06 93 GLN A C 1
ATOM 744 O O . GLN A 1 93 ? -4.803 -0.372 20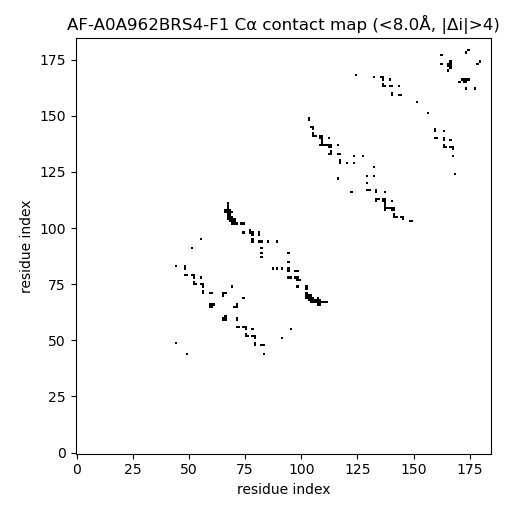.130 1.00 95.06 93 GLN A O 1
ATOM 749 N N . SER A 1 94 ? -5.965 -0.189 22.038 1.00 96.69 94 SER A N 1
ATOM 750 C CA . SER A 1 94 ? -6.154 -1.635 22.199 1.00 96.69 94 SER A CA 1
ATOM 751 C C . SER A 1 94 ? -7.068 -2.231 21.125 1.00 96.69 94 SER A C 1
ATOM 753 O O . SER A 1 94 ? -6.849 -3.371 20.717 1.00 96.69 94 SER A O 1
ATOM 755 N N . ILE A 1 95 ? -8.064 -1.467 20.654 1.00 97.12 95 ILE A N 1
ATOM 756 C CA . ILE A 1 95 ? -8.927 -1.844 19.527 1.00 97.12 95 ILE A CA 1
ATOM 757 C C . ILE A 1 95 ? -8.110 -1.866 18.237 1.00 97.12 95 ILE A C 1
ATOM 759 O O . ILE A 1 95 ? -8.129 -2.858 17.520 1.00 97.12 95 ILE A O 1
ATOM 763 N N . ALA A 1 96 ? -7.330 -0.811 17.982 1.00 94.25 96 ALA A N 1
ATOM 764 C CA . ALA A 1 96 ? -6.470 -0.704 16.807 1.00 94.25 96 ALA A CA 1
ATOM 765 C C . ALA A 1 96 ? -5.463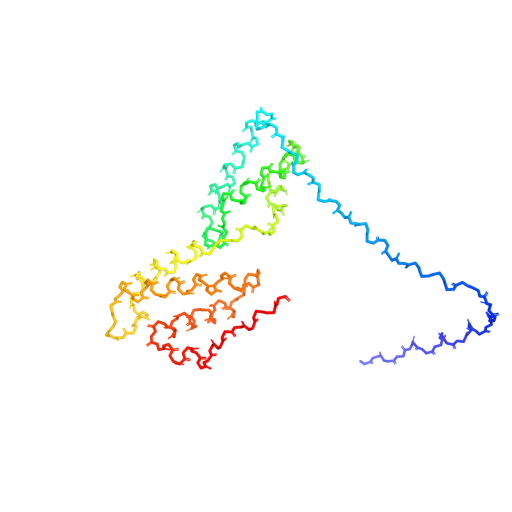 -1.860 16.698 1.00 94.25 96 ALA A C 1
ATOM 767 O O . ALA A 1 96 ? -5.253 -2.379 15.609 1.00 94.25 96 ALA A O 1
ATOM 768 N N . LEU A 1 97 ? -4.865 -2.282 17.817 1.00 93.31 97 LEU A N 1
ATOM 769 C CA . LEU A 1 97 ? -3.957 -3.437 17.865 1.00 93.31 97 LEU A CA 1
ATOM 770 C C . LEU A 1 97 ? -4.665 -4.782 17.644 1.00 93.31 97 LEU A C 1
ATOM 772 O O . LEU A 1 97 ? -4.004 -5.774 17.359 1.00 93.31 97 LEU A O 1
ATOM 776 N N . ALA A 1 98 ? -5.986 -4.826 17.812 1.00 93.00 98 ALA A N 1
ATOM 777 C CA . ALA A 1 98 ? -6.801 -6.018 17.613 1.00 93.00 98 ALA A CA 1
ATOM 778 C C . ALA A 1 98 ? -7.387 -6.133 16.202 1.00 93.00 98 ALA A C 1
ATOM 780 O O . ALA A 1 98 ? -7.993 -7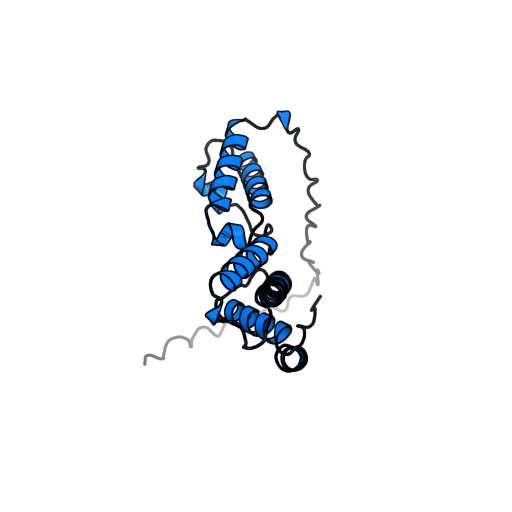.157 15.888 1.00 93.00 98 ALA A O 1
ATOM 781 N N . VAL A 1 99 ? -7.234 -5.093 15.378 1.00 92.88 99 VAL A N 1
ATOM 782 C CA . VAL A 1 99 ? -7.540 -5.161 13.949 1.00 92.88 99 VAL A CA 1
ATOM 783 C C . VAL A 1 99 ? -6.579 -6.171 13.327 1.00 92.88 99 VAL A C 1
ATOM 785 O O . VAL A 1 99 ? -5.360 -6.046 13.458 1.00 92.88 99 VAL A O 1
ATOM 788 N N . GLY A 1 100 ? -7.149 -7.222 12.745 1.00 78.00 100 GLY A N 1
ATOM 789 C CA . GLY A 1 100 ? -6.407 -8.372 12.251 1.00 78.00 100 GLY A CA 1
ATOM 790 C C . GLY A 1 100 ? -5.875 -8.175 10.829 1.00 78.00 100 GLY A C 1
ATOM 791 O O . GLY A 1 100 ? -6.060 -7.118 10.223 1.00 78.00 100 GLY A O 1
ATOM 792 N N . PRO A 1 101 ? -5.211 -9.203 10.274 1.00 77.25 101 PRO A N 1
ATOM 793 C CA . PRO A 1 101 ? -4.934 -9.261 8.839 1.00 77.25 101 PRO A CA 1
ATOM 794 C C . PRO A 1 101 ? -6.244 -9.370 8.030 1.00 77.25 101 PRO A C 1
ATOM 796 O O . PRO A 1 101 ? -7.284 -9.732 8.583 1.00 77.25 101 PRO A O 1
ATOM 799 N N . GLY A 1 102 ? -6.202 -9.102 6.720 1.00 81.81 102 GLY A N 1
ATOM 800 C CA . GLY A 1 102 ? -7.347 -9.337 5.820 1.00 81.81 102 GLY A CA 1
ATOM 801 C C . GLY A 1 102 ? -7.943 -8.106 5.133 1.00 81.81 102 GLY A C 1
ATOM 802 O O . GLY A 1 102 ? -9.011 -8.206 4.536 1.00 81.81 102 GLY A O 1
ATOM 803 N N . CYS A 1 103 ? -7.270 -6.958 5.200 1.00 88.50 103 CYS A N 1
ATOM 804 C CA . CYS A 1 103 ? -7.641 -5.744 4.463 1.00 88.50 103 CYS A CA 1
ATOM 805 C C . CYS A 1 103 ? -6.513 -5.264 3.546 1.00 88.50 103 CYS A C 1
ATOM 807 O O . CYS A 1 103 ? -6.398 -4.072 3.275 1.00 88.50 103 CYS A O 1
ATOM 809 N N . GLU A 1 104 ? -5.614 -6.145 3.119 1.00 85.75 104 GLU A N 1
ATOM 810 C CA . GLU A 1 104 ? -4.539 -5.777 2.210 1.00 85.75 104 GLU A CA 1
ATOM 811 C C . GLU A 1 104 ? -5.135 -5.282 0.869 1.00 85.75 104 GLU A C 1
ATOM 813 O O . GLU A 1 104 ? -5.948 -5.970 0.256 1.00 85.75 104 GLU A O 1
ATOM 818 N N . ASP A 1 105 ? -4.682 -4.142 0.333 1.00 84.44 105 ASP A N 1
ATOM 819 C CA . ASP A 1 105 ? -5.079 -3.595 -0.985 1.00 84.44 105 ASP A CA 1
ATOM 820 C C . ASP A 1 105 ? -3.891 -2.8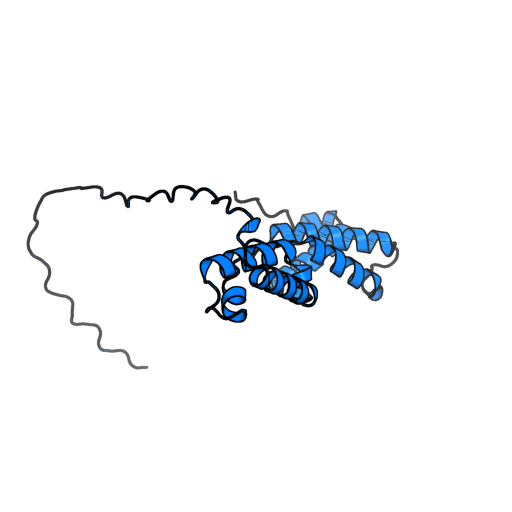94 -1.673 1.00 84.44 105 ASP A C 1
ATOM 822 O O . ASP A 1 105 ? -3.097 -2.210 -1.042 1.00 84.44 105 ASP A O 1
ATOM 826 N N . GLY A 1 106 ? -3.623 -3.305 -2.914 1.00 77.50 106 GLY A N 1
ATOM 827 C CA . GLY A 1 106 ? -2.372 -3.062 -3.639 1.00 77.50 106 GLY A CA 1
ATOM 828 C C . GLY A 1 106 ? -2.509 -1.904 -4.611 1.00 77.50 106 GLY A C 1
ATOM 829 O O . GLY A 1 106 ? -1.515 -1.435 -5.168 1.00 77.50 106 GLY A O 1
ATOM 830 N N . THR A 1 107 ? -3.736 -1.415 -4.787 1.00 82.94 107 THR A N 1
ATOM 831 C CA . THR A 1 107 ? -4.055 -0.251 -5.609 1.00 82.94 107 THR A CA 1
ATOM 832 C C . THR A 1 107 ? -3.307 0.992 -5.126 1.00 82.94 107 THR A C 1
ATOM 834 O O . THR A 1 107 ? -2.705 1.703 -5.935 1.00 82.94 107 THR A O 1
ATOM 837 N N . GLY A 1 108 ? -3.240 1.208 -3.807 1.00 83.81 108 GLY A N 1
ATOM 838 C CA . GLY A 1 108 ? -2.450 2.277 -3.197 1.00 83.81 108 GLY A CA 1
ATOM 839 C C . GLY A 1 108 ? -0.961 2.179 -3.545 1.00 83.81 108 GLY A C 1
ATOM 840 O O . GLY A 1 108 ? -0.325 3.186 -3.866 1.00 83.81 108 GLY A O 1
ATOM 841 N N . ALA A 1 109 ? -0.409 0.964 -3.553 1.00 85.44 109 ALA A N 1
ATOM 842 C CA . ALA A 1 109 ? 0.982 0.705 -3.894 1.00 85.44 109 ALA A CA 1
ATOM 843 C C . ALA A 1 109 ? 1.265 0.999 -5.368 1.00 85.44 109 ALA A C 1
ATOM 845 O O . ALA A 1 109 ? 2.288 1.611 -5.668 1.00 85.44 109 ALA A O 1
ATOM 846 N N . ALA A 1 110 ? 0.365 0.630 -6.282 1.00 88.56 110 ALA A N 1
ATOM 847 C CA . ALA A 1 110 ? 0.476 1.000 -7.691 1.00 88.56 110 ALA A CA 1
ATOM 848 C C . ALA A 1 110 ? 0.455 2.530 -7.863 1.00 88.56 110 ALA A C 1
ATOM 850 O O . ALA A 1 110 ? 1.356 3.092 -8.483 1.00 88.56 110 ALA A O 1
ATOM 851 N N . GLY A 1 111 ? -0.509 3.223 -7.250 1.00 89.06 111 GLY A N 1
ATOM 852 C CA . GLY A 1 111 ? -0.616 4.683 -7.338 1.00 89.06 111 GLY A CA 1
ATOM 853 C C . GLY A 1 111 ? 0.608 5.424 -6.785 1.00 89.06 111 GLY A C 1
ATOM 854 O O . GLY A 1 111 ? 1.101 6.368 -7.403 1.00 89.06 111 GLY A O 1
ATOM 855 N N . GLU A 1 112 ? 1.140 4.990 -5.641 1.00 88.50 112 GLU A N 1
ATOM 856 C CA . GLU A 1 112 ? 2.374 5.550 -5.079 1.00 88.50 112 GLU A CA 1
ATOM 857 C C . GLU A 1 112 ? 3.589 5.226 -5.958 1.00 88.50 112 GLU A C 1
ATOM 859 O O . GLU A 1 112 ? 4.398 6.113 -6.221 1.00 88.50 112 GLU A O 1
ATOM 864 N N . THR A 1 113 ? 3.688 3.999 -6.478 1.00 90.38 113 THR A N 1
ATOM 865 C CA . THR A 1 113 ? 4.782 3.584 -7.373 1.00 90.38 113 THR A CA 1
ATOM 866 C C . THR A 1 113 ? 4.799 4.429 -8.643 1.00 90.38 113 THR A C 1
ATOM 868 O O . THR A 1 113 ? 5.863 4.880 -9.065 1.00 90.38 113 THR A O 1
ATOM 871 N N . TYR A 1 114 ? 3.628 4.708 -9.224 1.00 92.75 114 TYR A N 1
ATOM 872 C CA . TYR A 1 114 ? 3.507 5.614 -10.364 1.00 92.75 114 TYR A CA 1
ATOM 873 C C . TYR A 1 114 ? 4.027 7.005 -10.005 1.00 92.75 114 TYR A C 1
ATOM 875 O O . TYR A 1 114 ? 4.883 7.543 -10.705 1.00 92.75 114 TYR A O 1
ATOM 883 N N . ARG A 1 115 ? 3.561 7.567 -8.880 1.00 90.88 115 ARG A N 1
ATOM 884 C CA . ARG A 1 115 ? 3.953 8.910 -8.428 1.00 90.88 115 ARG A CA 1
ATOM 885 C C . ARG A 1 115 ? 5.465 9.017 -8.214 1.00 90.88 115 ARG A C 1
ATOM 887 O O . ARG A 1 115 ? 6.073 10.006 -8.617 1.00 90.88 115 ARG A O 1
ATOM 894 N N . GLN A 1 116 ? 6.075 7.995 -7.619 1.00 89.69 116 GLN A N 1
ATOM 895 C CA . GLN A 1 116 ? 7.522 7.928 -7.416 1.00 89.69 116 GLN A CA 1
ATOM 896 C C . GLN A 1 116 ? 8.277 7.809 -8.739 1.00 89.69 116 GLN A C 1
ATOM 898 O O . GLN A 1 116 ? 9.266 8.510 -8.934 1.00 89.69 116 GLN A O 1
ATOM 903 N N . CYS A 1 117 ? 7.788 6.977 -9.660 1.00 91.88 117 CYS A N 1
ATOM 904 C CA . CYS A 1 117 ? 8.384 6.798 -10.979 1.00 91.88 117 CYS A CA 1
ATOM 905 C C . CYS A 1 117 ? 8.401 8.109 -11.777 1.00 91.88 117 CYS A C 1
ATOM 907 O O . CYS A 1 117 ? 9.450 8.497 -12.287 1.00 91.88 117 CYS A O 1
ATOM 909 N N . VAL A 1 118 ? 7.280 8.842 -11.814 1.00 92.69 118 VAL A N 1
ATOM 910 C CA . VAL A 1 118 ? 7.219 10.121 -12.542 1.00 92.69 118 VAL A CA 1
ATOM 911 C C . VAL A 1 118 ? 8.028 11.230 -11.874 1.00 92.69 118 VAL A C 1
ATOM 913 O O . VAL A 1 118 ? 8.565 12.095 -12.559 1.00 92.69 118 VAL A O 1
ATOM 916 N N . THR A 1 119 ? 8.151 11.197 -10.543 1.00 90.88 119 THR A N 1
ATOM 917 C CA . THR A 1 119 ? 8.956 12.172 -9.789 1.00 90.88 119 THR A CA 1
ATOM 918 C C . THR A 1 119 ? 10.453 11.907 -9.953 1.00 90.88 119 THR A C 1
ATOM 920 O O . THR A 1 119 ? 11.249 12.843 -9.959 1.00 90.88 119 THR A O 1
ATOM 923 N N . ASN A 1 120 ? 10.853 10.641 -10.102 1.00 85.25 120 ASN A N 1
ATOM 924 C CA . ASN A 1 120 ? 12.249 10.227 -10.197 1.00 85.25 120 ASN A CA 1
ATOM 925 C C . ASN A 1 120 ? 12.584 9.658 -11.584 1.00 85.25 120 ASN A C 1
ATOM 927 O O . ASN A 1 120 ? 12.959 8.492 -11.738 1.00 85.25 120 ASN A O 1
ATOM 931 N N . GLY A 1 121 ? 12.479 10.518 -12.601 1.00 70.06 121 GLY A N 1
ATOM 932 C CA . GLY A 1 121 ? 12.716 10.160 -14.004 1.00 70.06 121 GLY A CA 1
ATOM 933 C C . GLY A 1 121 ? 14.132 9.654 -14.318 1.00 70.06 121 GLY A C 1
ATOM 934 O O . GLY A 1 121 ? 14.350 9.056 -15.366 1.00 70.06 121 GLY A O 1
ATOM 935 N N . ALA A 1 122 ? 15.089 9.820 -13.399 1.00 72.31 122 ALA A N 1
ATOM 936 C CA . ALA A 1 122 ? 16.454 9.316 -13.548 1.00 72.31 122 ALA A CA 1
ATOM 937 C C . ALA A 1 122 ? 16.547 7.776 -13.562 1.00 72.31 122 ALA A C 1
ATOM 939 O O . ALA A 1 122 ? 17.570 7.228 -13.964 1.00 72.31 122 ALA A O 1
ATOM 940 N N . MET A 1 123 ? 15.503 7.062 -13.123 1.00 66.81 123 MET A N 1
ATOM 941 C CA . MET A 1 123 ? 15.488 5.591 -13.101 1.00 66.81 123 MET A CA 1
ATOM 942 C C . MET 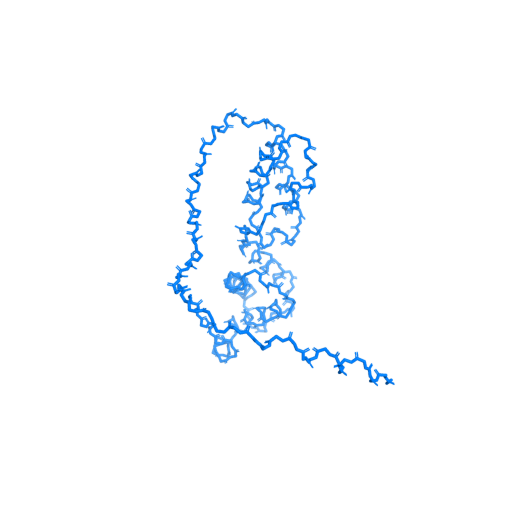A 1 123 ? 14.981 4.946 -14.401 1.00 66.81 123 MET A C 1
ATOM 944 O O . MET A 1 123 ? 14.868 3.716 -14.472 1.00 66.81 123 MET A O 1
ATOM 948 N N . ILE A 1 124 ? 14.658 5.756 -15.409 1.00 80.12 124 ILE A N 1
ATOM 949 C CA . ILE A 1 124 ? 13.974 5.322 -16.628 1.00 80.12 124 ILE A CA 1
ATOM 950 C C . ILE A 1 124 ? 15.007 4.960 -17.692 1.00 80.12 124 ILE A C 1
ATOM 952 O O . ILE A 1 124 ? 15.995 5.681 -17.848 1.00 80.12 124 ILE A O 1
ATOM 956 N N . PRO A 1 125 ? 14.818 3.844 -18.417 1.00 82.44 125 PRO A N 1
ATOM 957 C CA . PRO A 1 125 ? 15.681 3.515 -19.539 1.00 82.44 125 PRO A CA 1
ATOM 958 C C . PRO A 1 125 ? 15.724 4.651 -20.568 1.00 82.44 125 PRO A C 1
ATOM 960 O O . PRO A 1 125 ? 14.699 5.300 -20.800 1.00 82.44 125 PRO A O 1
ATOM 963 N N . PRO A 1 126 ? 16.881 4.875 -21.212 1.00 80.06 126 PRO A N 1
ATOM 964 C CA . PRO A 1 126 ? 16.932 5.770 -22.357 1.00 80.06 126 PRO A CA 1
ATOM 965 C C . PRO A 1 126 ? 15.926 5.299 -23.419 1.00 80.06 126 PRO A C 1
ATOM 967 O O . PRO A 1 126 ? 15.644 4.106 -23.533 1.00 80.06 126 PRO A O 1
ATOM 970 N N . ASP A 1 127 ? 15.365 6.251 -24.162 1.00 86.94 127 ASP A N 1
ATOM 971 C CA . ASP A 1 127 ? 14.460 6.007 -25.296 1.00 86.94 127 ASP A CA 1
ATOM 972 C C . ASP A 1 127 ? 13.058 5.465 -24.951 1.00 86.94 127 ASP A C 1
ATOM 974 O O . ASP A 1 127 ? 12.336 4.986 -25.828 1.00 86.94 127 ASP A O 1
ATOM 978 N N . MET A 1 128 ? 12.621 5.586 -23.692 1.00 87.88 128 MET A N 1
ATOM 979 C CA . MET A 1 128 ? 11.250 5.263 -23.281 1.00 87.88 128 MET A CA 1
ATOM 980 C C . MET A 1 128 ? 10.407 6.501 -22.977 1.00 87.88 128 MET A C 1
ATOM 982 O O . MET A 1 128 ? 10.877 7.488 -22.413 1.00 87.88 128 MET A O 1
ATOM 986 N N . ASP A 1 129 ? 9.115 6.416 -23.300 1.00 92.50 129 ASP A N 1
ATOM 987 C CA . ASP A 1 129 ? 8.131 7.400 -22.858 1.00 92.50 129 ASP A CA 1
ATOM 988 C C . ASP A 1 129 ? 7.893 7.267 -21.346 1.00 92.50 129 ASP A C 1
ATOM 990 O O . ASP A 1 129 ? 7.487 6.209 -20.858 1.00 92.50 129 ASP A O 1
ATOM 994 N N . LEU A 1 130 ? 8.137 8.360 -20.619 1.00 90.50 130 LEU A N 1
ATOM 995 C CA . LEU A 1 130 ? 8.009 8.457 -19.162 1.00 90.50 130 LEU A CA 1
ATOM 996 C C . LEU A 1 130 ? 6.646 7.959 -18.665 1.00 90.50 130 LEU A C 1
ATOM 998 O O . LEU A 1 130 ? 6.581 7.136 -17.752 1.00 90.50 130 LEU A O 1
ATOM 1002 N N . GLY A 1 131 ? 5.562 8.458 -19.266 1.00 90.81 131 GLY A N 1
ATOM 1003 C CA . GLY A 1 131 ? 4.199 8.149 -18.840 1.00 90.81 131 GLY A CA 1
ATOM 1004 C C . GLY A 1 131 ? 3.883 6.668 -19.013 1.00 90.81 131 GLY A C 1
ATOM 1005 O O . GLY A 1 131 ? 3.505 6.000 -18.050 1.00 90.81 131 GLY A O 1
ATOM 1006 N N . LYS A 1 132 ? 4.128 6.133 -20.214 1.00 93.12 132 LYS A N 1
ATOM 1007 C CA . LYS A 1 132 ? 3.889 4.721 -20.545 1.00 93.12 132 LYS A CA 1
ATOM 1008 C C . LYS A 1 132 ? 4.742 3.774 -19.708 1.00 93.12 132 LYS A C 1
ATOM 1010 O O . LYS A 1 132 ? 4.240 2.748 -19.247 1.00 93.12 132 LYS A O 1
ATOM 1015 N N . TYR A 1 133 ? 6.015 4.105 -19.488 1.00 94.00 133 TYR A N 1
ATOM 1016 C CA . TYR A 1 133 ? 6.891 3.292 -18.647 1.00 94.00 133 TYR A CA 1
ATOM 1017 C C . TYR A 1 133 ? 6.386 3.256 -17.203 1.00 94.00 133 TYR A C 1
ATOM 1019 O O . TYR A 1 133 ? 6.225 2.174 -16.638 1.00 94.00 133 TYR A O 1
ATOM 1027 N N . CYS A 1 134 ? 6.087 4.417 -16.613 1.00 94.25 134 CYS A N 1
ATOM 1028 C CA . CYS A 1 134 ? 5.624 4.482 -15.231 1.00 94.25 134 CYS A CA 1
ATOM 1029 C C . CYS A 1 134 ? 4.262 3.816 -15.032 1.00 94.25 134 CYS A C 1
ATOM 1031 O O . CYS A 1 134 ? 4.057 3.163 -14.009 1.00 94.25 134 CYS A O 1
ATOM 1033 N N . GLU A 1 135 ? 3.352 3.919 -16.001 1.00 94.44 135 GLU A N 1
ATOM 1034 C CA . GLU A 1 135 ? 2.072 3.208 -15.983 1.00 94.44 135 GLU A CA 1
ATOM 1035 C C . GLU A 1 135 ? 2.271 1.684 -16.017 1.00 94.44 135 GLU A C 1
ATOM 1037 O O . GLU A 1 135 ? 1.713 0.961 -15.183 1.00 94.44 135 GLU A O 1
ATOM 1042 N N . CYS A 1 136 ? 3.122 1.184 -16.921 1.00 94.94 136 CYS A N 1
ATOM 1043 C CA . CYS A 1 136 ? 3.468 -0.235 -16.970 1.00 94.94 136 CYS A CA 1
ATOM 1044 C C . CYS A 1 136 ? 4.103 -0.699 -15.652 1.00 94.94 136 CYS A C 1
ATOM 1046 O O . CYS A 1 136 ? 3.684 -1.706 -15.075 1.00 94.94 136 CYS A O 1
ATOM 1048 N N . PHE A 1 137 ? 5.096 0.041 -15.157 1.00 94.25 137 PHE A N 1
ATOM 1049 C CA . PHE A 1 137 ? 5.859 -0.318 -13.967 1.00 94.25 137 PHE A CA 1
ATOM 1050 C C . PHE A 1 137 ? 4.963 -0.379 -12.728 1.00 94.25 137 PHE A C 1
ATOM 1052 O O . PHE A 1 137 ? 4.948 -1.386 -12.019 1.00 94.25 137 PHE A O 1
ATOM 1059 N N . ALA A 1 138 ? 4.160 0.663 -12.506 1.00 93.12 138 ALA A N 1
ATOM 1060 C CA . ALA A 1 138 ? 3.242 0.763 -11.380 1.00 93.12 138 ALA A CA 1
ATOM 1061 C C . ALA A 1 138 ? 2.158 -0.321 -11.395 1.00 93.12 138 ALA A C 1
ATOM 1063 O O . ALA A 1 138 ? 1.924 -0.980 -10.380 1.00 93.12 138 ALA A O 1
ATOM 1064 N N . SER A 1 139 ? 1.516 -0.536 -12.547 1.0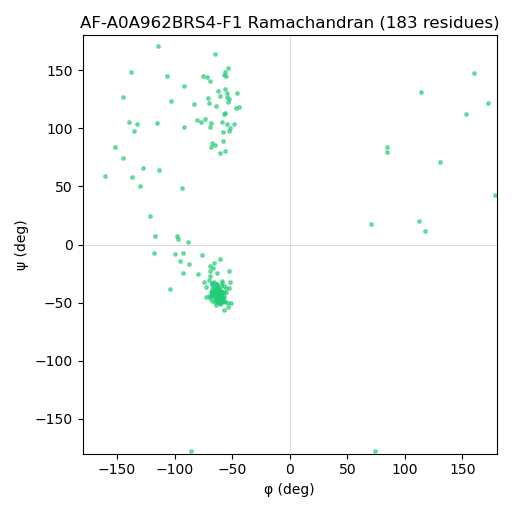0 92.75 139 SER A N 1
ATOM 1065 C CA . SER A 1 139 ? 0.462 -1.547 -12.684 1.00 92.75 139 SER A CA 1
ATOM 1066 C C . SER A 1 139 ? 1.008 -2.971 -12.546 1.00 92.75 139 SER A C 1
ATOM 1068 O O . SER A 1 139 ? 0.382 -3.814 -11.900 1.00 92.75 139 SER A O 1
ATOM 1070 N N . THR A 1 140 ? 2.197 -3.241 -13.090 1.00 93.25 140 THR A N 1
ATOM 1071 C CA . THR A 1 140 ? 2.877 -4.533 -12.935 1.00 93.25 140 THR A CA 1
ATOM 1072 C C . THR A 1 140 ? 3.275 -4.765 -11.483 1.00 93.25 140 THR A C 1
ATOM 1074 O O . THR A 1 140 ? 3.018 -5.843 -10.949 1.00 93.25 140 THR A O 1
ATOM 1077 N N . TYR A 1 141 ? 3.834 -3.756 -10.811 1.00 91.94 141 TYR A N 1
ATOM 1078 C CA . TYR A 1 141 ? 4.177 -3.844 -9.393 1.00 91.94 141 TYR A CA 1
ATOM 1079 C C . TYR A 1 141 ? 2.946 -4.129 -8.522 1.00 91.94 141 TYR A C 1
ATOM 1081 O O . TYR A 1 141 ? 3.004 -5.026 -7.685 1.00 91.94 141 TYR A O 1
ATOM 1089 N N . GLY A 1 142 ? 1.821 -3.440 -8.750 1.00 89.12 142 GLY A N 1
ATOM 1090 C CA . GLY A 1 142 ? 0.563 -3.690 -8.035 1.00 89.12 142 GLY A CA 1
ATOM 1091 C C . GLY A 1 142 ? 0.081 -5.139 -8.170 1.00 89.12 142 GLY A 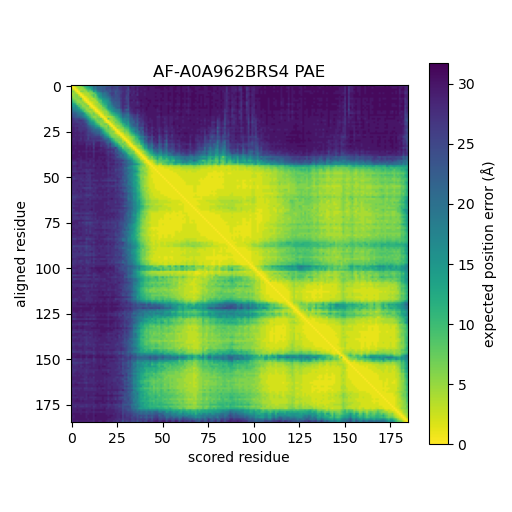C 1
ATOM 1092 O O . GLY A 1 142 ? -0.159 -5.806 -7.165 1.00 89.12 142 GLY A O 1
ATOM 1093 N N . LYS A 1 143 ? 0.055 -5.672 -9.400 1.00 88.50 143 LYS A N 1
ATOM 1094 C CA . LYS A 1 143 ? -0.315 -7.077 -9.671 1.00 88.50 143 LYS A CA 1
ATOM 1095 C C . LYS A 1 143 ? 0.628 -8.074 -9.002 1.00 88.50 143 LYS A C 1
ATOM 1097 O O . LYS A 1 143 ? 0.193 -9.097 -8.480 1.00 88.50 143 LYS A O 1
ATOM 1102 N N . LEU A 1 144 ? 1.932 -7.797 -9.030 1.00 88.44 144 LEU A N 1
ATOM 1103 C CA . LEU A 1 144 ? 2.916 -8.631 -8.347 1.00 88.44 144 LEU A CA 1
ATOM 1104 C C . LEU A 1 144 ? 2.693 -8.591 -6.835 1.00 88.44 144 LEU A C 1
ATOM 1106 O O . LEU A 1 144 ? 2.693 -9.637 -6.198 1.00 88.44 144 LEU A O 1
ATOM 1110 N N . TYR A 1 145 ? 2.456 -7.408 -6.268 1.00 85.50 145 TYR A N 1
ATOM 1111 C CA . TYR A 1 145 ? 2.223 -7.225 -4.840 1.00 85.50 145 TYR A CA 1
ATOM 1112 C C . TYR A 1 145 ? 1.043 -8.064 -4.334 1.00 85.50 145 TYR A C 1
ATOM 1114 O O . TYR A 1 145 ? 1.165 -8.724 -3.303 1.00 85.50 145 TYR A O 1
ATOM 1122 N N . GLU A 1 146 ? -0.070 -8.089 -5.071 1.00 82.75 146 GLU A N 1
ATOM 1123 C CA . GLU A 1 146 ? -1.245 -8.908 -4.742 1.00 82.75 146 GLU A CA 1
ATOM 1124 C C . GLU A 1 146 ? -0.905 -10.398 -4.592 1.00 82.75 146 GLU A C 1
ATOM 1126 O O . GLU A 1 146 ? -1.410 -11.055 -3.684 1.00 82.75 146 GLU A O 1
ATOM 1131 N N . GLY A 1 147 ? 0.008 -10.920 -5.417 1.00 80.50 147 GLY A N 1
ATOM 1132 C CA . GLY A 1 147 ? 0.431 -12.322 -5.379 1.00 80.50 147 GLY A CA 1
ATOM 1133 C C . GLY A 1 147 ? 1.379 -12.704 -4.233 1.00 80.50 147 GLY A C 1
ATOM 1134 O O . GLY A 1 147 ? 1.643 -13.892 -4.060 1.00 80.50 147 GLY A O 1
ATOM 1135 N N . TYR A 1 148 ? 1.908 -11.743 -3.465 1.00 76.81 148 TYR A N 1
ATOM 1136 C CA . TYR A 1 148 ? 2.932 -11.978 -2.427 1.00 76.81 148 TYR A CA 1
ATOM 1137 C C . TYR A 1 148 ? 2.492 -11.652 -0.993 1.00 76.81 148 TYR A C 1
ATOM 1139 O O . TYR A 1 148 ? 3.303 -11.686 -0.062 1.00 76.81 148 TYR A O 1
ATOM 1147 N N . ARG A 1 149 ? 1.214 -11.346 -0.784 1.00 72.25 149 ARG A N 1
ATOM 1148 C CA . ARG A 1 149 ? 0.667 -11.077 0.553 1.00 72.25 149 ARG A CA 1
ATOM 1149 C C . ARG A 1 149 ? 0.570 -12.360 1.382 1.00 72.25 149 ARG A C 1
ATOM 1151 O O . ARG A 1 149 ? 0.248 -13.397 0.805 1.00 72.25 149 ARG A O 1
ATOM 1158 N N . PRO A 1 150 ? 0.805 -12.322 2.712 1.00 58.75 150 PRO A N 1
ATOM 1159 C CA . PRO A 1 150 ? 1.131 -11.167 3.572 1.00 58.75 150 PRO A CA 1
ATOM 1160 C C . PRO A 1 150 ? 2.638 -10.974 3.884 1.00 58.75 150 PRO A C 1
ATOM 1162 O O . PRO A 1 150 ? 3.003 -10.128 4.697 1.00 58.75 150 PRO A O 1
ATOM 1165 N N . HIS A 1 151 ? 3.553 -11.727 3.267 1.00 64.44 151 HIS A N 1
ATOM 1166 C CA . HIS A 1 151 ? 4.963 -11.806 3.693 1.00 64.44 151 HIS A CA 1
ATOM 1167 C C . HIS A 1 151 ? 5.904 -10.824 2.976 1.00 64.44 151 HIS A C 1
ATOM 1169 O O . HIS A 1 151 ? 6.981 -11.197 2.501 1.00 64.44 151 HIS A O 1
ATOM 1175 N N . MET A 1 152 ? 5.518 -9.550 2.900 1.00 74.06 152 MET A N 1
ATOM 1176 C CA . MET A 1 152 ? 6.348 -8.526 2.267 1.00 74.06 152 MET A CA 1
ATOM 1177 C C . MET A 1 152 ? 7.545 -8.166 3.158 1.00 74.06 152 MET A C 1
ATOM 1179 O O . MET A 1 152 ? 7.406 -7.493 4.175 1.00 74.06 152 MET A O 1
ATOM 1183 N N . ASN A 1 153 ? 8.740 -8.596 2.758 1.00 81.62 153 ASN A N 1
ATOM 1184 C CA . ASN A 1 153 ? 10.011 -8.167 3.346 1.00 81.62 153 ASN A CA 1
ATOM 1185 C C . ASN A 1 153 ? 10.840 -7.377 2.322 1.00 81.62 153 ASN A C 1
ATOM 1187 O O . ASN A 1 153 ? 10.513 -7.354 1.133 1.00 81.62 153 ASN A O 1
ATOM 1191 N N . SER A 1 154 ? 11.939 -6.757 2.759 1.00 81.88 154 SER A N 1
ATOM 1192 C CA . SER A 1 154 ? 12.790 -5.937 1.884 1.00 81.88 154 SER A CA 1
ATOM 1193 C C . SER A 1 154 ? 13.316 -6.703 0.665 1.00 81.88 154 SER A C 1
ATOM 1195 O O . SER A 1 154 ? 13.392 -6.143 -0.424 1.00 81.88 154 SER A O 1
ATOM 1197 N N . ALA A 1 155 ? 13.632 -7.994 0.812 1.00 86.25 155 ALA A N 1
ATOM 1198 C CA . ALA A 1 155 ? 14.097 -8.822 -0.302 1.00 86.25 155 ALA A CA 1
ATOM 1199 C C . ALA A 1 155 ? 12.989 -9.060 -1.341 1.00 86.25 155 ALA A C 1
ATOM 1201 O O . ALA A 1 155 ? 13.226 -8.968 -2.545 1.00 86.25 155 ALA A O 1
ATOM 1202 N N . THR A 1 156 ? 11.765 -9.317 -0.878 1.00 86.06 156 THR A N 1
ATOM 1203 C CA . THR A 1 156 ? 10.587 -9.468 -1.737 1.00 86.06 156 THR A CA 1
ATOM 1204 C C . THR A 1 156 ? 10.300 -8.157 -2.447 1.00 86.06 156 THR A C 1
ATOM 1206 O O . THR A 1 156 ? 10.189 -8.165 -3.666 1.00 86.06 156 THR A O 1
ATOM 1209 N N . PHE A 1 157 ? 10.300 -7.035 -1.724 1.00 85.19 157 PHE A N 1
ATOM 1210 C CA . PHE A 1 157 ? 10.118 -5.696 -2.282 1.00 85.19 157 PHE A CA 1
ATOM 1211 C C . PHE A 1 157 ? 11.098 -5.402 -3.428 1.00 85.19 157 PHE A C 1
ATOM 1213 O O . PHE A 1 157 ? 10.668 -5.098 -4.541 1.00 85.19 157 PHE A O 1
ATOM 1220 N N . VAL A 1 158 ? 12.406 -5.578 -3.193 1.00 88.69 158 VAL A N 1
ATOM 1221 C CA . VAL A 1 158 ? 13.447 -5.377 -4.220 1.00 88.69 158 VAL A CA 1
ATOM 1222 C C . VAL A 1 158 ? 13.222 -6.301 -5.415 1.00 88.69 158 VAL A C 1
ATOM 1224 O O . VAL A 1 158 ? 13.338 -5.874 -6.564 1.00 88.69 158 VAL A O 1
ATOM 1227 N N . ARG A 1 159 ? 12.849 -7.562 -5.168 1.00 90.69 159 ARG A N 1
ATOM 1228 C CA . ARG A 1 159 ? 12.555 -8.514 -6.240 1.00 90.69 159 ARG A CA 1
ATOM 1229 C C . ARG A 1 159 ? 11.345 -8.091 -7.073 1.00 90.69 159 ARG A C 1
ATOM 1231 O O . ARG A 1 159 ? 11.423 -8.180 -8.294 1.00 90.69 159 ARG A O 1
ATOM 1238 N N . LEU A 1 160 ? 10.259 -7.626 -6.450 1.00 91.31 160 LEU A N 1
ATOM 1239 C CA . LEU A 1 160 ? 9.064 -7.182 -7.178 1.00 91.31 160 LEU A CA 1
ATOM 1240 C C . LEU A 1 160 ? 9.363 -5.945 -8.021 1.00 91.31 160 LEU A C 1
ATOM 1242 O O . LEU A 1 160 ? 8.915 -5.874 -9.161 1.00 91.31 160 LEU A O 1
ATOM 1246 N N . GLN A 1 161 ? 10.162 -5.006 -7.505 1.00 90.94 161 GLN A N 1
ATOM 1247 C CA . GLN A 1 161 ? 10.613 -3.853 -8.286 1.00 90.94 161 GLN A CA 1
ATOM 1248 C C . GLN A 1 161 ? 11.471 -4.275 -9.482 1.00 90.94 161 GLN A C 1
ATOM 1250 O O . GLN A 1 161 ? 11.221 -3.831 -10.600 1.00 90.94 161 GLN A O 1
ATOM 1255 N N . ALA A 1 162 ? 12.452 -5.157 -9.278 1.00 92.31 162 ALA A N 1
ATOM 1256 C CA . ALA A 1 162 ? 13.300 -5.645 -10.362 1.00 92.31 162 ALA A CA 1
ATOM 1257 C C . ALA A 1 162 ? 12.486 -6.394 -11.430 1.00 92.31 162 ALA A C 1
ATOM 1259 O O . ALA A 1 162 ? 12.671 -6.157 -12.623 1.00 92.31 162 ALA A O 1
ATOM 1260 N N . GLN A 1 163 ? 11.535 -7.233 -11.009 1.00 94.12 163 GLN A N 1
ATOM 1261 C CA . GLN A 1 163 ? 10.633 -7.946 -11.909 1.00 94.12 163 GLN A CA 1
ATOM 1262 C C . GLN A 1 163 ? 9.707 -6.992 -12.669 1.00 94.12 163 GLN A C 1
ATOM 1264 O O . GLN A 1 163 ? 9.579 -7.128 -13.884 1.00 94.12 163 GLN A O 1
ATOM 1269 N N . ALA A 1 164 ? 9.081 -6.023 -11.995 1.00 93.88 164 ALA A N 1
ATOM 1270 C CA . ALA A 1 164 ? 8.214 -5.037 -12.639 1.00 93.88 164 ALA A CA 1
ATOM 1271 C C . ALA A 1 164 ? 8.988 -4.196 -13.659 1.00 93.88 164 ALA A C 1
ATOM 1273 O O . ALA A 1 164 ? 8.528 -4.029 -14.786 1.00 93.88 164 ALA A O 1
ATOM 1274 N N . LYS A 1 165 ? 10.195 -3.740 -13.297 1.00 93.19 165 LYS A N 1
ATOM 1275 C CA . LYS A 1 165 ? 11.093 -3.020 -14.205 1.00 93.19 165 LYS A CA 1
ATOM 1276 C C . LYS A 1 165 ? 11.388 -3.867 -15.434 1.00 93.19 165 LYS A C 1
ATOM 1278 O O . LYS A 1 165 ? 11.097 -3.439 -16.542 1.00 93.19 165 LYS A O 1
ATOM 1283 N N . LEU A 1 166 ? 11.902 -5.081 -15.235 1.00 94.00 166 LEU A N 1
ATOM 1284 C CA . LEU A 1 166 ? 12.298 -5.943 -16.342 1.00 94.00 166 LEU A CA 1
ATOM 1285 C C . LEU A 1 166 ? 11.103 -6.296 -17.233 1.00 94.00 166 LEU A C 1
ATOM 1287 O O . LEU A 1 166 ? 11.235 -6.274 -18.444 1.00 94.00 166 LEU A O 1
ATOM 1291 N N . THR A 1 167 ? 9.918 -6.520 -16.660 1.00 95.06 167 THR A N 1
ATOM 1292 C CA . THR A 1 167 ? 8.689 -6.796 -17.429 1.00 95.06 167 THR A CA 1
ATOM 1293 C C . THR A 1 167 ? 8.327 -5.651 -18.374 1.00 95.06 167 THR A C 1
ATOM 1295 O O . THR A 1 167 ? 7.848 -5.901 -19.474 1.00 95.06 167 THR A O 1
ATOM 1298 N N . CYS A 1 168 ? 8.569 -4.406 -17.965 1.00 93.94 168 CYS A N 1
ATOM 1299 C CA . CYS A 1 168 ? 8.247 -3.224 -18.761 1.00 93.94 168 CYS A CA 1
ATOM 1300 C C . CYS A 1 168 ? 9.354 -2.811 -19.735 1.00 93.94 168 CYS A C 1
ATOM 1302 O O . CYS A 1 168 ? 9.084 -2.048 -20.658 1.00 93.94 168 CYS A O 1
ATOM 1304 N N . THR A 1 169 ? 10.583 -3.297 -19.544 1.00 93.38 169 THR A N 1
ATOM 1305 C CA . THR A 1 169 ? 11.720 -2.968 -20.417 1.00 93.38 169 THR A CA 1
ATOM 1306 C C . THR A 1 169 ? 12.102 -4.087 -21.375 1.00 93.38 169 THR A C 1
ATOM 1308 O O . THR A 1 169 ? 12.485 -3.815 -22.505 1.00 93.38 169 THR A O 1
ATOM 1311 N N . ASP A 1 170 ? 12.028 -5.333 -20.914 1.00 94.19 170 ASP A N 1
ATOM 1312 C CA . ASP A 1 170 ? 12.420 -6.546 -21.630 1.00 94.19 170 ASP A CA 1
ATOM 1313 C C . ASP A 1 170 ? 11.575 -7.741 -21.123 1.00 94.19 170 ASP A C 1
ATOM 1315 O O . ASP A 1 170 ? 11.982 -8.479 -20.211 1.00 94.19 170 ASP A O 1
ATOM 1319 N N . PRO A 1 171 ? 10.359 -7.925 -21.673 1.00 92.69 171 PRO A N 1
ATOM 1320 C CA . PRO A 1 171 ? 9.439 -8.979 -21.245 1.00 92.69 171 PRO A CA 1
ATOM 1321 C C . PRO A 1 171 ? 10.015 -10.397 -21.376 1.00 92.69 171 PRO A C 1
ATOM 1323 O O . PRO A 1 171 ? 9.687 -11.276 -20.571 1.00 92.69 171 PRO A O 1
ATOM 1326 N N . ASP A 1 172 ? 10.887 -10.629 -22.360 1.00 93.88 172 ASP A N 1
ATOM 1327 C CA . ASP A 1 172 ? 11.500 -11.936 -22.604 1.00 93.88 172 ASP A CA 1
ATOM 1328 C C . ASP A 1 172 ? 12.502 -12.281 -21.498 1.00 93.88 172 ASP A C 1
ATOM 1330 O O . ASP A 1 172 ? 12.467 -13.380 -20.928 1.00 93.88 172 ASP A O 1
ATOM 1334 N N . MET A 1 173 ? 13.343 -11.319 -21.109 1.00 94.19 173 MET A N 1
ATOM 1335 C CA . MET A 1 173 ? 14.231 -11.471 -19.957 1.00 94.19 173 MET A CA 1
ATOM 1336 C C . MET A 1 173 ? 13.439 -11.588 -18.653 1.00 94.19 173 MET A C 1
ATOM 1338 O O . MET A 1 173 ? 13.784 -12.414 -17.803 1.00 94.19 173 MET A O 1
ATOM 1342 N N . ALA A 1 174 ? 12.343 -10.843 -18.495 1.00 94.06 174 ALA A N 1
ATOM 1343 C CA . ALA A 1 174 ? 11.478 -10.967 -17.324 1.00 94.06 174 ALA A CA 1
ATOM 1344 C C . ALA A 1 174 ? 10.940 -12.393 -17.163 1.00 94.06 174 ALA A C 1
ATOM 1346 O O . ALA A 1 174 ? 11.038 -12.968 -16.080 1.00 94.06 174 ALA A O 1
ATOM 1347 N N . LYS A 1 175 ? 10.463 -13.004 -18.252 1.00 92.25 175 LYS A N 1
ATOM 1348 C CA . LYS A 1 175 ? 9.987 -14.392 -18.259 1.00 92.25 175 LYS A CA 1
ATOM 1349 C C . LYS A 1 175 ? 11.093 -15.396 -17.922 1.00 92.25 175 LYS A C 1
ATOM 1351 O O . LYS A 1 175 ? 10.823 -16.398 -17.261 1.00 92.25 175 LYS A O 1
ATOM 1356 N N . LYS A 1 176 ? 12.328 -15.132 -18.359 1.00 93.94 176 LYS A N 1
ATOM 1357 C CA . LYS A 1 176 ? 13.498 -15.982 -18.092 1.00 93.94 176 LYS A CA 1
ATOM 1358 C C . LYS A 1 176 ? 13.924 -15.962 -16.621 1.00 93.94 176 LYS A C 1
ATOM 1360 O O . LYS A 1 176 ? 14.209 -17.020 -16.067 1.00 93.94 176 LYS A O 1
ATOM 1365 N N . TYR A 1 177 ? 13.997 -14.783 -15.999 1.00 92.88 177 TYR A N 1
ATOM 1366 C CA . TYR A 1 177 ? 14.517 -14.627 -14.629 1.00 92.88 177 TYR A CA 1
ATOM 1367 C C . TYR A 1 177 ? 13.442 -14.676 -13.543 1.00 92.88 177 TYR A C 1
ATOM 1369 O O . TYR A 1 177 ? 13.738 -15.034 -12.403 1.00 92.88 177 TYR A O 1
ATOM 1377 N N . TYR A 1 178 ? 12.201 -14.346 -13.892 1.00 89.75 178 TYR A N 1
ATOM 1378 C CA . TYR A 1 178 ? 11.065 -14.329 -12.979 1.00 89.75 178 TYR A CA 1
ATOM 1379 C C . TYR A 1 178 ? 9.907 -15.155 -13.545 1.00 89.75 178 TYR A C 1
ATOM 1381 O O . TYR A 1 178 ? 8.848 -14.605 -13.869 1.00 89.75 178 TYR A O 1
ATOM 1389 N N . PRO A 1 179 ? 10.083 -16.482 -13.682 1.00 80.44 179 PRO A N 1
ATOM 1390 C CA . PRO A 1 179 ? 8.990 -17.338 -14.105 1.00 80.44 179 PRO A CA 1
ATOM 1391 C C . PRO A 1 179 ? 7.806 -17.186 -13.134 1.00 80.44 179 PRO A C 1
ATOM 1393 O O . PRO A 1 179 ? 8.016 -16.976 -11.933 1.00 80.44 179 PRO A O 1
ATOM 1396 N N . PRO A 1 180 ? 6.559 -17.272 -13.632 1.00 72.81 180 PRO A N 1
ATOM 1397 C CA . PRO A 1 180 ? 5.381 -17.168 -12.784 1.00 72.81 180 PRO A CA 1
ATOM 1398 C C . PRO A 1 180 ? 5.473 -18.190 -11.651 1.00 72.81 180 PRO A C 1
ATOM 1400 O O . PRO A 1 180 ? 5.744 -19.369 -11.889 1.00 72.81 180 PRO A O 1
ATOM 1403 N N . VAL A 1 181 ? 5.263 -17.732 -10.414 1.00 64.94 181 VAL A N 1
ATOM 1404 C CA . VAL A 1 181 ? 5.222 -18.630 -9.258 1.00 64.94 181 VAL A CA 1
ATOM 1405 C C . VAL A 1 181 ? 4.079 -19.618 -9.490 1.00 64.94 181 VAL A C 1
ATOM 1407 O O . VAL A 1 181 ? 2.965 -19.174 -9.796 1.00 64.94 181 VAL A O 1
ATOM 1410 N N . PRO A 1 182 ? 4.318 -20.938 -9.381 1.00 57.38 182 PRO A N 1
ATOM 1411 C CA . PRO A 1 182 ? 3.243 -21.911 -9.437 1.00 57.38 182 PRO A CA 1
ATOM 1412 C C . PRO A 1 182 ? 2.176 -21.512 -8.421 1.00 57.38 182 PRO A C 1
ATOM 1414 O O . PRO A 1 182 ? 2.484 -21.305 -7.246 1.00 57.38 182 PRO A O 1
ATOM 1417 N N . LYS A 1 183 ? 0.927 -21.368 -8.872 1.00 52.91 183 LYS A N 1
ATOM 1418 C CA . LYS A 1 183 ? -0.212 -21.188 -7.970 1.00 52.91 183 LYS A CA 1
ATOM 1419 C C . LYS A 1 183 ? -0.397 -22.504 -7.215 1.00 52.91 183 LYS A C 1
ATOM 1421 O O . LYS A 1 183 ? -1.164 -23.355 -7.658 1.00 52.91 183 LYS A O 1
ATOM 1426 N N . ASN A 1 184 ? 0.352 -22.702 -6.136 1.00 44.78 184 ASN A N 1
ATOM 1427 C CA . ASN A 1 184 ? 0.087 -23.787 -5.205 1.00 44.78 184 ASN A CA 1
ATOM 1428 C C . ASN A 1 184 ? -1.230 -23.431 -4.520 1.00 44.78 184 ASN A C 1
ATOM 1430 O O . ASN A 1 184 ? -1.304 -22.463 -3.765 1.00 44.78 184 ASN A O 1
ATOM 1434 N N . ARG A 1 185 ? -2.267 -24.137 -4.962 1.00 41.28 185 ARG A N 1
ATOM 1435 C CA . ARG A 1 185 ? -3.652 -23.994 -4.541 1.00 41.28 185 ARG A CA 1
ATOM 1436 C C . ARG A 1 185 ? -3.853 -24.704 -3.210 1.00 41.28 185 ARG A C 1
ATOM 1438 O O . ARG A 1 185 ? -3.279 -25.807 -3.072 1.00 41.28 185 ARG A O 1
#

Radius of gyration: 26.89 Å; Cα contacts (8 Å, |Δi|>4): 138; chains: 1; bounding box: 62×68×60 Å

Mean predicted aligned error: 13.86 Å

pLDDT: mean 79.4, std 18.95, range [39.22, 97.81]

Secondary structure (DSSP, 8-state):
-------S---------------------------------GGGS-HHHHHHHHHHHHHHHH-HHHHHHB-HHHHHHHHHHHHHHH-TTS-HHHHHTT--S--B-SHHHHHHHHHHHHH-GGGSPTT--HHHHHHHHHHHHHHHHHTTTT---HHHHHHHHHHHHHHHH-HHHHHHHSPPPP---

Nearest PDB structures (foldseek):
  2vm6-assembly1_A  TM=2.437E-01  e=4.153E+00  Homo sapiens

Foldseek 3Di:
DDDDDDPPPPDDDDDDDDDDDPPPPDPPPPPPDPPPPPPDPPVPQDVVLVVLLVVQLVVLCVPLVSQQWFDSNVLSVQLSVLCVVPDDPDDSVNSSVVRDDDGTARLSNLVVQLVVQLVCVVVDDPPDDSNQLSNQLSVQLSVLSVVDPPDDDPVSNVVSNVLSNCCSVPVPVSCVPPPPDPPPD